Protein AF-A0A1H8DDG9-F1 (afdb_monomer_lite)

Radius of gyration: 58.29 Å; chains: 1; bounding box: 108×36×171 Å

pLDDT: mean 82.89, std 21.18, range [32.59, 98.25]

Secondary structure (DSSP, 8-state):
------------------------------------------------SPPPPGGG--S--BPPP-SSS-EEBTTT--EEE------BPPP-SSS-EEBTTT--EEE------BPPP-SS--EEBTTT--EES------EEPP-SS---EETTT--B-SPP----BPPP-SSS-EEBTTT--EES------BPPP-SSS-EEBTTT--EES------EEPP-SSS-EEETTT--EES------BPSSSS-BBTTT--B-

Foldseek 3Di:
DDDDPPPPPPPPPPPPPPPPPPPPDPPPDPPPPPPPPDPPDPPDPPDPDDFDPPVPCPDFDWDDAEQQGATAGPVGRDGPGDHPHFDWDDAAQQAFTAGPGPRDGPGGHPHFDWDPAAQQAAIAGPRPRHGDDGHPHFDWDPAAQQGFTAGPGPRDGDGDHPHFDWDPAAQQGAIAGPRPRDGDDGHPHFDWDPAAQAGATAGPGPGDGDDGHPHFDWDPAAQAAATAGPRPGDGDDGHPHFDWDDDPQTAGPRPRHGD

Organism: NCBI:txid474960

Sequence (259 aa):
MKKRILATVLSLFLLVVATTVPTSALNAHDHDEMELTSSSSESNPVMISEAIPADVCTNHQPTLATCTSPSVCKNCGVIIGVAWGHDFTTATCTASSTCRRCGLIKSPALGHNYTTATCTNGSHCTRCGASGGFALGHNYTPPTCTSFEKCTRCGSLGRSPLGHNYTQATCTNRSTCTRCGAGSGSPLGHNFTAATCTSPGRCTRCGTTSGYASGHTYKDATCTSPRTCTKCGNMQGGPLGHSPGAGTPRRCYRCGKYL

Structure (mmCIF, N/CA/C/O backbone):
data_AF-A0A1H8DDG9-F1
#
_entry.id   AF-A0A1H8DDG9-F1
#
loop_
_atom_site.group_PDB
_atom_site.id
_atom_site.type_symbol
_atom_site.label_atom_id
_atom_site.label_alt_id
_atom_site.label_comp_id
_atom_site.label_asym_id
_atom_site.label_entity_id
_atom_site.label_seq_id
_atom_site.pdbx_PDB_ins_code
_atom_site.Cartn_x
_atom_site.Cartn_y
_atom_site.Cartn_z
_atom_site.occupancy
_atom_site.B_iso_or_equiv
_atom_site.auth_seq_id
_atom_site.auth_comp_id
_atom_site.auth_asym_id
_atom_site.auth_atom_id
_atom_site.pdbx_PDB_model_num
ATOM 1 N N . MET A 1 1 ? -47.282 -10.247 -5.727 1.00 47.97 1 MET A N 1
ATOM 2 C CA . MET A 1 1 ? -47.350 -10.957 -7.024 1.00 47.97 1 MET A CA 1
ATOM 3 C C . MET A 1 1 ? -46.863 -10.037 -8.130 1.00 47.97 1 MET A C 1
ATOM 5 O O . MET A 1 1 ? -47.609 -9.157 -8.530 1.00 47.97 1 MET A O 1
ATOM 9 N N . LYS A 1 2 ? -45.621 -10.203 -8.592 1.00 43.38 2 LYS A N 1
ATOM 10 C CA . LYS A 1 2 ? -45.179 -9.792 -9.934 1.00 43.38 2 LYS A CA 1
ATOM 11 C C . LYS A 1 2 ? -43.763 -10.321 -10.161 1.00 43.38 2 LYS A C 1
ATOM 13 O O . LYS A 1 2 ? -42.783 -9.773 -9.686 1.00 43.38 2 LYS A O 1
ATOM 18 N N . LYS A 1 3 ? -43.765 -11.484 -10.814 1.00 43.62 3 LYS A N 1
ATOM 19 C CA . LYS A 1 3 ? -42.782 -12.014 -11.762 1.00 43.62 3 LYS A CA 1
ATOM 20 C C . LYS A 1 3 ? -41.311 -11.915 -11.347 1.00 43.62 3 LYS A C 1
ATOM 22 O O . LYS A 1 3 ? -40.592 -10.992 -11.700 1.00 43.62 3 LYS A O 1
ATOM 27 N N . ARG A 1 4 ? -40.885 -12.994 -10.683 1.00 46.72 4 ARG A N 1
ATOM 28 C CA . ARG A 1 4 ? -39.523 -13.531 -10.735 1.00 46.72 4 ARG A CA 1
ATOM 29 C C . ARG A 1 4 ? -39.141 -13.719 -12.205 1.00 46.72 4 ARG A C 1
ATOM 31 O O . ARG A 1 4 ? -39.631 -14.646 -12.843 1.00 46.72 4 ARG A O 1
ATOM 38 N N . ILE A 1 5 ? -38.317 -12.826 -12.739 1.00 46.84 5 ILE A N 1
ATOM 39 C CA . ILE A 1 5 ? -37.616 -13.067 -13.998 1.00 46.84 5 ILE A CA 1
ATOM 40 C C . ILE A 1 5 ? -36.291 -13.706 -13.602 1.00 46.84 5 ILE A C 1
ATOM 42 O O . ILE A 1 5 ? -35.363 -13.047 -13.141 1.00 46.84 5 ILE A O 1
ATOM 46 N N . LEU A 1 6 ? -36.291 -15.035 -13.693 1.00 42.66 6 LEU A N 1
ATOM 47 C CA . LEU A 1 6 ? -35.113 -15.886 -13.723 1.00 42.66 6 LEU A CA 1
ATOM 48 C C . LEU A 1 6 ? -34.281 -15.441 -14.937 1.00 42.66 6 LEU A C 1
ATOM 50 O O . LEU A 1 6 ? -34.531 -15.872 -16.059 1.00 42.66 6 LEU A O 1
ATOM 54 N N . ALA A 1 7 ? -33.336 -14.526 -14.733 1.00 40.03 7 ALA A N 1
ATOM 55 C CA . ALA A 1 7 ? -32.268 -14.304 -15.694 1.00 40.03 7 ALA A CA 1
ATOM 56 C C . ALA A 1 7 ? -31.285 -15.462 -15.521 1.00 40.03 7 ALA A C 1
ATOM 58 O O . ALA A 1 7 ? -30.397 -15.442 -14.671 1.00 40.03 7 ALA A O 1
ATOM 59 N N . THR A 1 8 ? -31.543 -16.524 -16.279 1.00 45.41 8 THR A N 1
ATOM 60 C CA . THR A 1 8 ? -30.608 -17.602 -16.577 1.00 45.41 8 THR A CA 1
ATOM 61 C C . THR A 1 8 ? -29.221 -17.021 -16.809 1.00 45.41 8 THR A C 1
ATOM 63 O O . THR A 1 8 ? -29.014 -16.230 -17.729 1.00 45.41 8 THR A O 1
ATOM 66 N N . VAL A 1 9 ? -28.293 -17.430 -15.945 1.00 43.97 9 VAL A N 1
ATOM 67 C CA . VAL A 1 9 ? -26.849 -17.289 -16.105 1.00 43.97 9 VAL A CA 1
ATOM 68 C C . VAL A 1 9 ? -26.479 -18.064 -17.365 1.00 43.97 9 VAL A C 1
ATOM 70 O O . VAL A 1 9 ? -26.152 -19.247 -17.323 1.00 43.97 9 VAL A O 1
ATOM 73 N N . LEU A 1 10 ? -26.621 -17.413 -18.518 1.00 40.50 10 LEU A N 1
ATOM 74 C CA . LEU A 1 10 ? -26.030 -17.877 -19.756 1.00 40.50 10 LEU A CA 1
ATOM 75 C C . LEU A 1 10 ? -24.558 -17.505 -19.648 1.00 40.50 10 LEU A C 1
ATOM 77 O O . LEU A 1 10 ? -24.138 -16.416 -20.033 1.00 40.50 10 LEU A O 1
ATOM 81 N N . SER A 1 11 ? -23.809 -18.402 -19.009 1.00 48.94 11 SER A N 1
ATOM 82 C CA . SER A 1 11 ? -22.360 -18.448 -19.068 1.00 48.94 11 SER A CA 1
ATOM 83 C C . SER A 1 11 ? -21.956 -18.482 -20.534 1.00 48.94 11 SER A C 1
ATOM 85 O O . SER A 1 11 ? -21.824 -19.545 -21.137 1.00 48.94 11 SER A O 1
ATOM 87 N N . LEU A 1 12 ? -21.751 -17.302 -21.111 1.00 41.53 12 LEU A N 1
ATOM 88 C CA . LEU A 1 12 ? -20.932 -17.138 -22.291 1.00 41.53 12 LEU A CA 1
ATOM 89 C C . LEU A 1 12 ? -19.494 -17.361 -21.814 1.00 41.53 12 LEU A C 1
ATOM 91 O O . LEU A 1 12 ? -18.731 -16.424 -21.588 1.00 41.53 12 LEU A O 1
ATOM 95 N N . PHE A 1 13 ? -19.153 -18.633 -21.590 1.00 43.81 13 PHE A N 1
ATOM 96 C CA . PHE A 1 13 ? -17.784 -19.098 -21.719 1.00 43.81 13 PHE A CA 1
ATOM 97 C C . PHE A 1 13 ? -17.415 -18.798 -23.169 1.00 43.81 13 PHE A C 1
ATOM 99 O O . PHE A 1 13 ? -17.628 -19.605 -24.072 1.00 43.81 13 PHE A O 1
ATOM 106 N N . LEU A 1 14 ? -16.918 -17.583 -23.397 1.00 40.19 14 LEU A N 1
ATOM 107 C CA . LEU A 1 14 ? -16.057 -17.320 -24.525 1.00 40.19 14 LEU A CA 1
ATOM 108 C C . LEU A 1 14 ? -14.858 -18.230 -24.275 1.00 40.19 14 LEU A C 1
ATOM 110 O O . LEU A 1 14 ? -13.974 -17.933 -23.471 1.00 40.19 14 LEU A O 1
ATOM 114 N N . LEU A 1 15 ? -14.918 -19.410 -24.884 1.00 42.81 15 LEU A N 1
ATOM 115 C CA . LEU A 1 15 ? -13.786 -20.286 -25.054 1.00 42.81 15 LEU A CA 1
ATOM 116 C C . LEU A 1 15 ? -12.805 -19.465 -25.894 1.00 42.81 15 LEU A C 1
ATOM 118 O O . LEU A 1 15 ? -12.837 -19.490 -27.122 1.00 42.81 15 LEU A O 1
ATOM 122 N N . VAL A 1 16 ? -11.966 -18.668 -25.229 1.00 41.81 16 VAL A N 1
ATOM 123 C CA . VAL A 1 16 ? -10.686 -18.271 -25.794 1.00 41.81 16 VAL A CA 1
ATOM 124 C C . VAL A 1 16 ? -9.928 -19.582 -25.863 1.00 41.81 16 VAL A C 1
ATOM 126 O O . VAL A 1 16 ? -9.224 -19.978 -24.936 1.00 41.81 16 VAL A O 1
ATOM 129 N N . VAL A 1 17 ? -10.174 -20.315 -26.948 1.00 40.41 17 VAL A N 1
ATOM 130 C CA . VAL A 1 17 ? -9.232 -21.290 -27.451 1.00 40.41 17 VAL A CA 1
ATOM 131 C C . VAL A 1 17 ? -7.981 -20.457 -27.642 1.00 40.41 17 VAL A C 1
ATOM 133 O O . VAL A 1 17 ? -7.878 -19.672 -28.583 1.00 40.41 17 VAL A O 1
ATOM 136 N N . ALA A 1 18 ? -7.072 -20.546 -26.675 1.00 43.00 18 ALA A N 1
ATOM 137 C CA . ALA A 1 18 ? -5.684 -20.248 -26.906 1.00 43.00 18 ALA A CA 1
ATOM 138 C C . ALA A 1 18 ? -5.269 -21.239 -27.990 1.00 43.00 18 ALA A C 1
ATOM 140 O O . ALA A 1 18 ? -4.800 -22.339 -27.709 1.00 43.00 18 ALA A O 1
ATOM 141 N N . THR A 1 19 ? -5.526 -20.876 -29.248 1.00 39.66 19 THR A N 1
ATOM 142 C CA . THR A 1 19 ? -4.750 -21.384 -30.356 1.00 39.66 19 THR A CA 1
ATOM 143 C C . THR A 1 19 ? -3.357 -20.905 -30.020 1.00 39.66 19 THR A C 1
ATOM 145 O O . THR A 1 19 ? -3.010 -19.741 -30.226 1.00 39.66 19 THR A O 1
ATOM 148 N N . THR A 1 20 ? -2.608 -21.787 -29.368 1.00 44.91 20 THR A N 1
ATOM 149 C CA . THR A 1 20 ? -1.164 -21.779 -29.397 1.00 44.91 20 THR A CA 1
ATOM 150 C C . THR A 1 20 ? -0.823 -21.617 -30.862 1.00 44.91 20 THR A C 1
ATOM 152 O O . THR A 1 20 ? -0.924 -22.567 -31.637 1.00 44.91 20 THR A O 1
ATOM 155 N N . VAL A 1 21 ? -0.528 -20.386 -31.268 1.00 43.91 21 VAL A N 1
ATOM 156 C CA . VAL A 1 21 ? 0.229 -20.177 -32.484 1.00 43.91 21 VAL A CA 1
ATOM 157 C C . VAL A 1 21 ? 1.500 -20.959 -32.191 1.00 43.91 21 VAL A C 1
ATOM 159 O O . VAL A 1 21 ? 2.175 -20.622 -31.209 1.00 43.91 21 VAL A O 1
ATOM 162 N N . PRO A 1 22 ? 1.814 -22.046 -32.916 1.00 40.12 22 PRO A N 1
ATOM 163 C CA . PRO A 1 22 ? 3.187 -22.476 -32.902 1.00 40.12 22 PRO A CA 1
ATOM 164 C C . PRO A 1 22 ? 3.947 -21.234 -33.354 1.00 40.12 22 PRO A C 1
ATOM 166 O O . PRO A 1 22 ? 3.691 -20.681 -34.425 1.00 40.12 22 PRO A O 1
ATOM 169 N N . THR A 1 23 ? 4.824 -20.732 -32.495 1.00 44.12 23 THR A N 1
ATOM 170 C CA . THR A 1 23 ? 5.962 -19.951 -32.945 1.00 44.12 23 THR A CA 1
ATOM 171 C C . THR A 1 23 ? 6.748 -20.892 -33.845 1.00 44.12 23 THR A C 1
ATOM 173 O O . THR A 1 23 ? 7.673 -21.572 -33.404 1.00 44.12 23 THR A O 1
ATOM 176 N N . SER A 1 24 ? 6.294 -21.021 -35.091 1.00 43.75 24 SER A N 1
ATOM 177 C CA . SER A 1 24 ? 7.069 -21.572 -36.177 1.00 43.75 24 SER A CA 1
ATOM 178 C C . SER A 1 24 ? 8.299 -20.692 -36.238 1.00 43.75 24 SER A C 1
ATOM 180 O O . SER A 1 24 ? 8.213 -19.491 -36.493 1.00 43.75 24 SER A O 1
ATOM 182 N N . ALA A 1 25 ? 9.407 -21.306 -35.851 1.00 45.44 25 ALA A N 1
ATOM 183 C CA . ALA A 1 25 ? 10.740 -20.768 -35.903 1.00 45.44 25 ALA A CA 1
ATOM 184 C C . ALA A 1 25 ? 10.920 -19.880 -37.143 1.00 45.44 25 ALA A C 1
ATOM 186 O O . ALA A 1 25 ? 10.983 -20.368 -38.264 1.00 45.44 25 ALA A O 1
ATOM 187 N N . LEU A 1 26 ? 11.059 -18.574 -36.923 1.00 42.53 26 LEU A N 1
ATOM 188 C CA . LEU A 1 26 ? 11.891 -17.736 -37.780 1.00 42.53 26 LEU A CA 1
ATOM 189 C C . LEU A 1 26 ? 13.288 -17.672 -37.153 1.00 42.53 26 LEU A C 1
ATOM 191 O O . LEU A 1 26 ? 13.852 -16.607 -36.940 1.00 42.53 26 LEU A O 1
ATOM 195 N N . ASN A 1 27 ? 13.834 -18.850 -36.845 1.00 47.81 27 ASN A N 1
ATOM 196 C CA . ASN A 1 27 ? 15.265 -19.076 -36.940 1.00 47.81 27 ASN A CA 1
ATOM 197 C C . ASN A 1 27 ? 15.494 -19.565 -38.364 1.00 47.81 27 ASN A C 1
ATOM 199 O O . ASN A 1 27 ? 15.399 -20.752 -38.650 1.00 47.81 27 ASN A O 1
ATOM 203 N N . ALA A 1 28 ? 15.730 -18.620 -39.260 1.00 39.12 28 ALA A N 1
ATOM 204 C CA . ALA A 1 28 ? 16.335 -18.897 -40.546 1.00 39.12 28 ALA A CA 1
ATOM 205 C C . ALA A 1 28 ? 17.524 -17.955 -40.684 1.00 39.12 28 ALA A C 1
ATOM 207 O O . ALA A 1 28 ? 17.474 -16.952 -41.387 1.00 39.12 28 ALA A O 1
ATOM 208 N N . HIS A 1 29 ? 18.587 -18.272 -39.959 1.00 34.94 29 HIS A N 1
ATOM 209 C CA . HIS A 1 29 ? 19.890 -18.265 -40.594 1.00 34.94 29 HIS A CA 1
ATOM 210 C C . HIS A 1 29 ? 20.734 -19.325 -39.899 1.00 34.94 29 HIS A C 1
ATOM 212 O O . HIS A 1 29 ? 21.348 -19.083 -38.861 1.00 34.94 29 HIS A O 1
ATOM 218 N N . ASP A 1 30 ? 20.638 -20.537 -40.446 1.00 32.59 30 ASP A N 1
ATOM 219 C CA . ASP A 1 30 ? 21.706 -21.522 -40.390 1.00 32.59 30 ASP A CA 1
ATOM 220 C C . ASP A 1 30 ? 23.033 -20.799 -40.612 1.00 32.59 30 ASP A C 1
ATOM 222 O O . ASP A 1 30 ? 23.287 -20.253 -41.686 1.00 32.59 30 ASP A O 1
ATOM 226 N N . HIS A 1 31 ? 23.872 -20.782 -39.582 1.00 43.38 31 HIS A N 1
ATOM 227 C CA . HIS A 1 31 ? 25.305 -20.686 -39.793 1.00 43.38 31 HIS A CA 1
ATOM 228 C C . HIS A 1 31 ? 25.777 -22.092 -40.156 1.00 43.38 31 HIS A C 1
ATOM 230 O O . HIS A 1 31 ? 26.340 -22.807 -39.331 1.00 43.38 31 HIS A O 1
ATOM 236 N N . ASP A 1 32 ? 25.465 -22.486 -41.390 1.00 34.69 32 ASP A N 1
ATOM 237 C CA . ASP A 1 32 ? 26.183 -23.544 -42.082 1.00 34.69 32 ASP A CA 1
ATOM 238 C C . ASP A 1 32 ? 27.611 -23.017 -42.286 1.00 34.69 32 ASP A C 1
ATOM 240 O O . ASP A 1 32 ? 27.827 -21.945 -42.866 1.00 34.69 32 ASP A O 1
ATOM 244 N N . GLU A 1 33 ? 28.580 -23.723 -41.714 1.00 51.06 33 GLU A N 1
ATOM 245 C CA . GLU A 1 33 ? 30.006 -23.509 -41.935 1.00 51.06 33 GLU A CA 1
ATOM 246 C C . GLU A 1 33 ? 30.304 -23.789 -43.414 1.00 51.06 33 GLU A C 1
ATOM 248 O O . GLU A 1 33 ? 30.658 -24.899 -43.806 1.00 51.06 33 GLU A O 1
ATOM 253 N N . MET A 1 34 ? 30.145 -22.776 -44.266 1.00 36.50 34 MET A N 1
ATOM 254 C CA . MET A 1 34 ? 30.642 -22.837 -45.633 1.00 36.50 34 MET A CA 1
ATOM 255 C C . MET A 1 34 ? 32.131 -22.485 -45.621 1.00 36.50 34 MET A C 1
ATOM 257 O O . MET A 1 34 ? 32.510 -21.313 -45.696 1.00 36.50 34 MET A O 1
ATOM 261 N N . GLU A 1 35 ? 32.980 -23.514 -45.559 1.00 42.19 35 GLU A N 1
ATOM 262 C CA . GLU A 1 35 ? 34.350 -23.442 -46.072 1.00 42.19 35 GLU A CA 1
ATOM 263 C C . GLU A 1 35 ? 34.296 -22.974 -47.536 1.00 42.19 35 GLU A C 1
ATOM 265 O O . GLU A 1 35 ? 34.102 -23.751 -48.473 1.00 42.19 35 GLU A O 1
ATOM 270 N N . LEU A 1 36 ? 34.462 -21.669 -47.751 1.00 34.88 36 LEU A N 1
ATOM 271 C CA . LEU A 1 36 ? 34.712 -21.107 -49.072 1.00 34.88 36 LEU A CA 1
ATOM 272 C C . LEU A 1 36 ? 36.171 -21.369 -49.438 1.00 34.88 36 LEU A C 1
ATOM 274 O O . LEU A 1 36 ? 37.056 -20.529 -49.282 1.00 34.88 36 LEU A O 1
ATOM 278 N N . THR A 1 37 ? 36.393 -22.561 -49.980 1.00 38.56 37 THR A N 1
ATOM 279 C CA . THR A 1 37 ? 37.500 -22.830 -50.892 1.00 38.56 37 THR A CA 1
ATOM 280 C C . THR A 1 37 ? 37.288 -21.994 -52.157 1.00 38.56 37 THR A C 1
ATOM 282 O O . THR A 1 37 ? 36.642 -22.405 -53.116 1.00 38.56 37 THR A O 1
ATOM 285 N N . SER A 1 38 ? 37.803 -20.764 -52.175 1.00 38.84 38 SER A N 1
ATOM 286 C CA . SER A 1 38 ? 37.828 -19.975 -53.405 1.00 38.84 38 SER A CA 1
ATOM 287 C C . SER A 1 38 ? 38.977 -20.452 -54.290 1.00 38.84 38 SER A C 1
ATOM 289 O O . SER A 1 38 ? 40.090 -19.926 -54.238 1.00 38.84 38 SER A O 1
ATOM 291 N N . SER A 1 39 ? 38.690 -21.440 -55.134 1.00 40.47 39 SER A N 1
ATOM 292 C CA . SER A 1 39 ? 39.367 -21.594 -56.417 1.00 40.47 39 SER A CA 1
ATOM 293 C C . SER A 1 39 ? 39.028 -20.374 -57.279 1.00 40.47 39 SER A C 1
ATOM 295 O O . SER A 1 39 ? 37.967 -20.314 -57.901 1.00 40.47 39 SER A O 1
ATOM 297 N N . SER A 1 40 ? 39.900 -19.368 -57.302 1.00 39.28 40 SER A N 1
ATOM 298 C CA . SER A 1 40 ? 39.825 -18.309 -58.304 1.00 39.28 40 SER A CA 1
ATOM 299 C C . SER A 1 40 ? 40.313 -18.873 -59.637 1.00 39.28 40 SER A C 1
ATOM 301 O O . SER A 1 40 ? 41.505 -18.846 -59.937 1.00 39.28 40 SER A O 1
ATOM 303 N N . SER A 1 41 ? 39.386 -19.410 -60.428 1.00 39.81 41 SER A N 1
ATOM 304 C CA . SER A 1 41 ? 39.577 -19.540 -61.867 1.00 39.81 41 SER A CA 1
ATOM 305 C C . SER A 1 41 ? 39.737 -18.135 -62.442 1.00 39.81 41 SER A C 1
ATOM 307 O O . SER A 1 41 ? 38.806 -17.328 -62.399 1.00 39.81 41 SER A O 1
ATOM 309 N N . GLU A 1 42 ? 40.926 -17.845 -62.951 1.00 41.56 42 GLU A N 1
ATOM 310 C CA . GLU A 1 42 ? 41.233 -16.657 -63.735 1.00 41.56 42 GLU A CA 1
ATOM 311 C C . GLU A 1 42 ? 40.353 -16.641 -64.994 1.00 41.56 42 GLU A C 1
ATOM 313 O O . GLU A 1 42 ? 40.692 -17.214 -66.029 1.00 41.56 42 GLU A O 1
ATOM 318 N N . SER A 1 43 ? 39.194 -15.984 -64.932 1.00 42.31 43 SER A N 1
ATOM 319 C CA . SER A 1 43 ? 38.471 -15.599 -66.142 1.00 42.31 43 SER A CA 1
ATOM 320 C C . SER A 1 43 ? 39.157 -14.367 -66.724 1.00 42.31 43 SER A C 1
ATOM 322 O O . SER A 1 43 ? 38.831 -13.222 -66.410 1.00 42.31 43 SER A O 1
ATOM 324 N N . ASN A 1 44 ? 40.165 -14.664 -67.531 1.00 45.41 44 ASN A N 1
ATOM 325 C CA . ASN A 1 44 ? 40.928 -13.764 -68.374 1.00 45.41 44 ASN A CA 1
ATOM 326 C C . ASN A 1 44 ? 39.977 -12.892 -69.229 1.00 45.41 44 ASN A C 1
ATOM 328 O O . ASN A 1 44 ? 39.217 -13.451 -70.028 1.00 45.41 44 ASN A O 1
ATOM 332 N N . PRO A 1 45 ? 39.968 -11.550 -69.112 1.00 41.50 45 PRO A N 1
ATOM 333 C CA . PRO A 1 45 ? 39.268 -10.728 -70.084 1.00 41.50 45 PRO A CA 1
ATOM 334 C C . PRO A 1 45 ? 40.074 -10.742 -71.384 1.00 41.50 45 PRO A C 1
ATOM 336 O O . PRO A 1 45 ? 41.165 -10.181 -71.478 1.00 41.50 45 PRO A O 1
ATOM 339 N N . VAL A 1 46 ? 39.525 -11.410 -72.395 1.00 38.53 46 VAL A N 1
ATOM 340 C CA . VAL A 1 46 ? 40.022 -11.362 -73.768 1.00 38.53 46 VAL A CA 1
ATOM 341 C C . VAL A 1 46 ? 39.883 -9.921 -74.275 1.00 38.53 46 VAL A C 1
ATOM 343 O O . VAL A 1 46 ? 38.808 -9.489 -74.685 1.00 38.53 46 VAL A O 1
ATOM 346 N N . MET A 1 47 ? 40.983 -9.169 -74.225 1.00 42.47 47 MET A N 1
ATOM 347 C CA . MET A 1 47 ? 41.129 -7.868 -74.877 1.00 42.47 47 MET A CA 1
ATOM 348 C C . MET A 1 47 ? 41.546 -8.113 -76.329 1.00 42.47 47 MET A C 1
ATOM 350 O O . MET A 1 47 ? 42.723 -8.320 -76.616 1.00 42.47 47 MET A O 1
ATOM 354 N N . ILE A 1 48 ? 40.580 -8.123 -77.250 1.00 51.50 48 ILE A N 1
ATOM 355 C CA . ILE A 1 48 ? 40.855 -8.111 -78.692 1.00 51.50 48 ILE A CA 1
ATOM 356 C C . ILE A 1 48 ? 40.889 -6.654 -79.156 1.00 51.50 48 ILE A C 1
ATOM 358 O O . ILE A 1 48 ? 39.843 -6.059 -79.395 1.00 51.50 48 ILE A O 1
ATOM 362 N N . SER A 1 49 ? 42.092 -6.090 -79.257 1.00 46.19 49 SER A N 1
ATOM 363 C CA . SER A 1 49 ? 42.464 -5.037 -80.216 1.00 46.19 49 SER A CA 1
ATOM 364 C C . SER A 1 49 ? 43.939 -4.688 -79.998 1.00 46.19 49 SER A C 1
ATOM 366 O O . SER A 1 49 ? 44.307 -4.227 -78.918 1.00 46.19 49 SER A O 1
ATOM 368 N N . GLU A 1 50 ? 44.770 -4.960 -81.004 1.00 50.38 50 GLU A N 1
ATOM 369 C CA . GLU A 1 50 ? 46.227 -4.786 -81.008 1.00 50.38 50 GLU A CA 1
ATOM 370 C C . GLU A 1 50 ? 46.659 -3.386 -80.538 1.00 50.38 50 GLU A C 1
ATOM 372 O O . GLU A 1 50 ? 46.342 -2.372 -81.158 1.00 50.38 50 GLU A O 1
ATOM 377 N N . ALA A 1 51 ? 47.404 -3.333 -79.430 1.00 48.94 51 ALA A N 1
ATOM 378 C CA . ALA A 1 51 ? 48.061 -2.120 -78.961 1.00 48.94 51 ALA A CA 1
ATOM 379 C C . ALA A 1 51 ? 49.357 -1.881 -79.756 1.00 48.94 51 ALA A C 1
ATOM 381 O O . ALA A 1 51 ? 50.143 -2.803 -79.977 1.00 48.94 51 ALA A O 1
ATOM 382 N N . ILE A 1 52 ? 49.588 -0.630 -80.164 1.00 56.84 52 ILE A N 1
ATOM 383 C CA . ILE A 1 52 ? 50.818 -0.183 -80.835 1.00 56.84 52 ILE A CA 1
ATOM 384 C C . ILE A 1 52 ? 52.025 -0.471 -79.911 1.00 56.84 52 ILE A C 1
ATOM 386 O O . ILE A 1 52 ? 51.937 -0.161 -78.719 1.00 56.84 52 ILE A O 1
ATOM 390 N N . PRO A 1 53 ? 53.154 -1.021 -80.411 1.00 57.19 53 PRO A N 1
ATOM 391 C CA . PRO A 1 53 ? 54.329 -1.314 -79.588 1.00 57.19 53 PRO A CA 1
ATOM 392 C C . PRO A 1 53 ? 54.815 -0.072 -78.826 1.00 57.19 53 PRO A C 1
ATOM 394 O O . PRO A 1 53 ? 54.928 1.012 -79.402 1.00 57.19 53 PRO A O 1
ATOM 397 N N . ALA A 1 54 ? 55.124 -0.233 -77.535 1.00 53.81 54 ALA A N 1
ATOM 398 C CA . ALA A 1 54 ? 55.480 0.863 -76.625 1.00 53.81 54 ALA A CA 1
ATOM 399 C C . ALA A 1 54 ? 56.679 1.717 -77.096 1.00 53.81 54 ALA A C 1
ATOM 401 O O . ALA A 1 54 ? 56.743 2.893 -76.754 1.00 53.81 54 ALA A O 1
ATOM 402 N N . ASP A 1 55 ? 57.562 1.165 -77.936 1.00 59.28 55 ASP A N 1
ATOM 403 C CA . ASP A 1 55 ? 58.749 1.836 -78.495 1.00 59.28 55 ASP A CA 1
ATOM 404 C C . ASP A 1 55 ? 58.442 2.893 -79.581 1.00 59.28 55 ASP A C 1
ATOM 406 O O . ASP A 1 55 ? 59.319 3.654 -79.983 1.00 59.28 55 ASP A O 1
ATOM 410 N N . VAL A 1 56 ? 57.199 2.969 -80.076 1.00 59.97 56 VAL A N 1
ATOM 411 C CA . VAL A 1 56 ? 56.821 3.868 -81.189 1.00 59.97 56 VAL A CA 1
ATOM 412 C C . VAL A 1 56 ? 56.176 5.174 -80.700 1.00 59.97 56 VAL A C 1
ATOM 414 O O . VAL A 1 56 ? 56.158 6.176 -81.417 1.00 59.97 56 VAL A O 1
ATOM 417 N N . CYS A 1 57 ? 55.645 5.212 -79.474 1.00 65.38 57 CYS A N 1
ATOM 418 C CA . CYS A 1 57 ? 54.919 6.383 -78.977 1.00 65.38 57 CYS A CA 1
ATOM 419 C C . CYS A 1 57 ? 55.854 7.378 -78.278 1.00 65.38 57 CYS A C 1
ATOM 421 O O . CYS A 1 57 ? 56.025 7.350 -77.067 1.00 65.38 57 CYS A O 1
ATOM 423 N N . THR A 1 58 ? 56.432 8.304 -79.040 1.00 71.44 58 THR A N 1
ATOM 424 C CA . THR A 1 58 ? 57.394 9.304 -78.537 1.00 71.44 58 THR A CA 1
ATOM 425 C C . THR A 1 58 ? 56.760 10.485 -77.786 1.00 71.44 58 THR A C 1
ATOM 427 O O . THR A 1 58 ? 57.477 11.301 -77.210 1.00 71.44 58 THR A O 1
ATOM 430 N N . ASN A 1 59 ? 55.425 10.593 -77.769 1.00 79.06 59 ASN A N 1
ATOM 431 C CA . ASN A 1 59 ? 54.691 11.675 -77.106 1.00 79.06 59 ASN A CA 1
ATOM 432 C C . ASN A 1 59 ? 53.493 11.134 -76.307 1.00 79.06 59 ASN A C 1
ATOM 434 O O . ASN A 1 59 ? 52.363 11.043 -76.808 1.00 79.06 59 ASN A O 1
ATOM 438 N N . HIS A 1 60 ? 53.754 10.755 -75.055 1.00 80.69 60 HIS A N 1
ATOM 439 C CA . HIS A 1 60 ? 52.740 10.228 -74.152 1.00 80.69 60 HIS A CA 1
ATOM 440 C C . HIS A 1 60 ? 51.806 11.325 -73.631 1.00 80.69 60 HIS A C 1
ATOM 442 O O . HIS A 1 60 ? 52.236 12.274 -72.980 1.00 80.69 60 HIS A O 1
ATOM 448 N N . GLN A 1 61 ? 50.502 11.144 -73.846 1.00 89.00 61 GLN A N 1
ATOM 449 C CA . GLN A 1 61 ? 49.458 11.974 -73.243 1.00 89.00 61 GLN A CA 1
ATOM 450 C C . GLN A 1 61 ? 48.640 11.129 -72.260 1.00 89.00 61 GLN A C 1
ATOM 452 O O . GLN A 1 61 ? 47.673 10.480 -72.679 1.00 89.00 61 GLN A O 1
ATOM 457 N N . PRO A 1 62 ? 49.036 11.079 -70.974 1.00 86.75 62 PRO A N 1
ATOM 458 C CA . PRO A 1 62 ? 48.370 10.243 -69.986 1.00 86.75 62 PRO A CA 1
ATOM 459 C C . PRO A 1 62 ? 46.968 10.771 -69.669 1.00 86.75 62 PRO A C 1
ATOM 461 O O . PRO A 1 62 ? 46.751 11.971 -69.481 1.00 86.75 62 PRO A O 1
ATOM 464 N N . THR A 1 63 ? 46.000 9.865 -69.575 1.00 88.75 63 THR A N 1
ATOM 465 C CA . THR A 1 63 ? 44.710 10.149 -68.941 1.00 88.75 63 THR A CA 1
ATOM 466 C C . THR A 1 63 ? 44.861 10.200 -67.423 1.00 88.75 63 THR A C 1
ATOM 468 O O . THR A 1 63 ? 45.777 9.612 -66.849 1.00 88.75 63 THR A O 1
ATOM 471 N N . LEU A 1 64 ? 43.948 10.896 -66.744 1.00 88.38 64 LEU A N 1
ATOM 472 C CA . LEU A 1 64 ? 43.899 10.858 -65.287 1.00 88.38 64 LEU A CA 1
ATOM 473 C C . LEU A 1 64 ? 43.463 9.457 -64.831 1.00 88.38 64 LEU A C 1
ATOM 475 O O . LEU A 1 64 ? 42.414 8.972 -65.257 1.00 88.38 64 LEU A O 1
ATOM 479 N N . ALA A 1 65 ? 44.254 8.824 -63.963 1.00 88.75 65 ALA A N 1
ATOM 480 C CA . ALA A 1 65 ? 43.851 7.583 -63.307 1.00 88.75 65 ALA A CA 1
ATOM 481 C C . ALA A 1 65 ? 42.661 7.833 -62.367 1.00 88.75 65 ALA A C 1
ATOM 483 O O . ALA A 1 65 ? 42.558 8.884 -61.733 1.00 88.75 65 ALA A O 1
ATOM 484 N N . THR A 1 66 ? 41.775 6.849 -62.245 1.00 92.31 66 THR A N 1
ATOM 485 C CA . THR A 1 66 ? 40.658 6.868 -61.291 1.00 92.31 66 THR A CA 1
ATOM 486 C C . THR A 1 66 ? 40.844 5.762 -60.247 1.00 92.31 66 THR A C 1
ATOM 488 O O . THR A 1 66 ? 41.864 5.072 -60.216 1.00 92.31 66 THR A O 1
ATOM 491 N N . CYS A 1 67 ? 39.862 5.576 -59.360 1.00 93.00 67 CYS A N 1
ATOM 492 C CA . CYS A 1 67 ? 39.902 4.488 -58.376 1.00 93.00 67 CYS A CA 1
ATOM 493 C C . CYS A 1 67 ? 39.859 3.096 -59.028 1.00 93.00 67 CYS A C 1
ATOM 495 O O . CYS A 1 67 ? 40.407 2.155 -58.464 1.00 93.00 67 CYS A O 1
ATOM 497 N N . THR A 1 68 ? 39.228 2.971 -60.200 1.00 93.06 68 THR A N 1
ATOM 498 C CA . THR A 1 68 ? 39.010 1.693 -60.896 1.00 93.06 68 THR A CA 1
ATOM 499 C C . THR A 1 68 ? 39.728 1.601 -62.239 1.00 93.06 68 THR A C 1
ATOM 501 O O . THR A 1 68 ? 39.864 0.504 -62.770 1.00 93.06 68 THR A O 1
ATOM 504 N N . SER A 1 69 ? 40.200 2.719 -62.798 1.00 92.56 69 SER A N 1
ATOM 505 C CA . SER A 1 69 ? 40.828 2.753 -64.121 1.00 92.56 69 SER A CA 1
ATOM 506 C C . SER A 1 69 ? 42.279 3.242 -64.048 1.00 92.56 69 SER A C 1
ATOM 508 O O . SER A 1 69 ? 42.534 4.280 -63.427 1.00 92.56 69 SER A O 1
ATOM 510 N N . PRO A 1 70 ? 43.229 2.529 -64.684 1.00 91.56 70 PRO A N 1
ATOM 511 C CA . PRO A 1 70 ? 44.615 2.969 -64.791 1.00 91.56 70 PRO A CA 1
ATOM 512 C C . PRO A 1 70 ? 44.754 4.205 -65.691 1.00 91.56 70 PRO A C 1
ATOM 514 O O . PRO A 1 70 ? 43.889 4.499 -66.517 1.00 91.56 70 PRO A O 1
ATOM 517 N N . SER A 1 71 ? 45.866 4.920 -65.544 1.00 91.62 71 SER A N 1
ATOM 518 C CA . SER A 1 71 ? 46.265 5.973 -66.479 1.00 91.62 71 SER A CA 1
ATOM 519 C C . SER A 1 71 ? 46.808 5.332 -67.754 1.00 91.62 71 SER A C 1
ATOM 521 O O . SER A 1 71 ? 47.746 4.530 -67.706 1.00 91.62 71 SER A O 1
ATOM 523 N N . VAL A 1 72 ? 46.224 5.691 -68.894 1.00 90.62 72 VAL A N 1
ATOM 524 C CA . VAL A 1 72 ? 46.600 5.171 -70.214 1.00 90.62 72 VAL A CA 1
ATOM 525 C C . VAL A 1 72 ? 47.001 6.313 -71.136 1.00 90.62 72 VAL A C 1
ATOM 527 O O . VAL A 1 72 ? 46.474 7.424 -71.041 1.00 90.62 72 VAL A O 1
ATOM 530 N N . CYS A 1 73 ? 47.936 6.059 -72.047 1.00 90.94 73 CYS A N 1
ATOM 531 C CA . CYS A 1 73 ? 48.272 7.019 -73.092 1.00 90.94 73 CYS A CA 1
ATOM 532 C C . CYS A 1 73 ? 47.124 7.125 -74.103 1.00 90.94 73 CYS A C 1
ATOM 534 O O . CYS A 1 73 ? 46.783 6.125 -74.733 1.00 90.94 73 CYS A O 1
ATOM 536 N N . LYS A 1 74 ? 46.590 8.326 -74.352 1.00 88.31 74 LYS A N 1
ATOM 537 C CA . LYS A 1 74 ? 45.553 8.524 -75.386 1.00 88.31 74 LYS A CA 1
ATOM 538 C C . LYS A 1 74 ? 46.011 8.152 -76.803 1.00 88.31 74 LYS A C 1
ATOM 540 O O . LYS A 1 74 ? 45.174 7.822 -77.631 1.00 88.31 74 LYS A O 1
ATOM 545 N N . ASN A 1 75 ? 47.318 8.201 -77.065 1.00 86.88 75 ASN A N 1
ATOM 546 C CA . ASN A 1 75 ? 47.874 8.054 -78.411 1.00 86.88 75 ASN A CA 1
ATOM 547 C C . ASN A 1 75 ? 48.237 6.605 -78.771 1.00 86.88 75 ASN A C 1
ATOM 549 O O . ASN A 1 75 ? 48.175 6.246 -79.940 1.00 86.88 75 ASN A O 1
ATOM 553 N N . CYS A 1 76 ? 48.619 5.770 -77.797 1.00 86.50 76 CYS A N 1
ATOM 554 C CA . CYS A 1 76 ? 49.045 4.383 -78.053 1.00 86.50 76 CYS A CA 1
ATOM 555 C C . CYS A 1 76 ? 48.395 3.328 -77.147 1.00 86.50 76 CYS A C 1
ATOM 557 O O . CYS A 1 76 ? 48.621 2.140 -77.348 1.00 86.50 76 CYS A O 1
ATOM 559 N N . GLY A 1 77 ? 47.616 3.733 -76.140 1.00 83.75 77 GLY A N 1
ATOM 560 C CA . GLY A 1 77 ? 46.904 2.814 -75.248 1.00 83.75 77 GLY A CA 1
ATOM 561 C C . GLY A 1 77 ? 47.757 2.129 -74.175 1.00 83.75 77 GLY A C 1
ATOM 562 O O . GLY A 1 77 ? 47.194 1.455 -73.317 1.00 83.75 77 GLY A O 1
ATOM 563 N N . VAL A 1 78 ? 49.084 2.315 -74.163 1.00 87.88 78 VAL A N 1
ATOM 564 C CA . VAL A 1 78 ? 49.949 1.724 -73.127 1.00 87.88 78 VAL A CA 1
ATOM 565 C C . VAL A 1 78 ? 49.593 2.265 -71.736 1.00 87.88 78 VAL A C 1
ATOM 567 O O . VAL A 1 78 ? 49.299 3.456 -71.573 1.00 87.88 78 VAL A O 1
ATOM 570 N N . ILE A 1 79 ? 49.610 1.385 -70.731 1.00 87.69 79 ILE A N 1
ATOM 571 C CA . ILE A 1 79 ? 49.381 1.739 -69.326 1.00 87.69 79 ILE A CA 1
ATOM 572 C C . ILE A 1 79 ? 50.629 2.443 -68.798 1.00 87.69 79 ILE A C 1
ATOM 574 O O . ILE A 1 79 ? 51.715 1.872 -68.790 1.00 87.69 79 ILE A O 1
ATOM 578 N N . ILE A 1 80 ? 50.456 3.681 -68.343 1.00 87.31 80 ILE A N 1
ATOM 579 C CA . ILE A 1 80 ? 51.539 4.509 -67.793 1.00 87.31 80 ILE A CA 1
ATOM 580 C C . ILE A 1 80 ? 51.470 4.537 -66.259 1.00 87.31 80 ILE A C 1
ATOM 582 O O . ILE A 1 80 ? 52.484 4.708 -65.588 1.00 87.31 80 ILE A O 1
ATOM 586 N N . GLY A 1 81 ? 50.286 4.325 -65.677 1.00 85.25 81 GLY A N 1
ATOM 587 C CA . GLY A 1 81 ? 50.110 4.254 -64.230 1.00 85.25 81 GLY A CA 1
ATOM 588 C C . GLY A 1 81 ? 48.951 3.351 -63.843 1.00 85.25 81 GLY A C 1
ATOM 589 O O . GLY A 1 81 ? 47.943 3.287 -64.541 1.00 85.25 81 GLY A O 1
ATOM 590 N N . VAL A 1 82 ? 49.082 2.654 -62.718 1.00 89.94 82 VAL A N 1
ATOM 591 C CA . VAL A 1 82 ? 48.027 1.775 -62.199 1.00 89.94 82 VAL A CA 1
ATOM 592 C C . VAL A 1 82 ? 46.825 2.575 -61.692 1.00 89.94 82 VAL A C 1
ATOM 594 O O . VAL A 1 82 ? 46.924 3.772 -61.410 1.00 89.94 82 VAL A O 1
ATOM 597 N N . ALA A 1 83 ? 45.674 1.910 -61.565 1.00 92.19 83 ALA A N 1
ATOM 598 C CA . ALA A 1 83 ? 44.520 2.499 -60.899 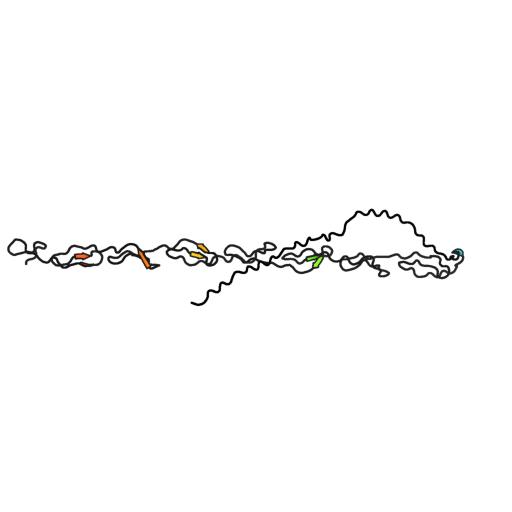1.00 92.19 83 ALA A CA 1
ATOM 599 C C . ALA A 1 83 ? 44.885 2.870 -59.455 1.00 92.19 83 ALA A C 1
ATOM 601 O O . ALA A 1 83 ? 45.638 2.165 -58.783 1.00 92.19 83 ALA A O 1
ATOM 602 N N . TRP A 1 84 ? 44.329 3.972 -58.963 1.00 92.62 84 TRP A N 1
ATOM 603 C CA . TRP A 1 84 ? 44.629 4.477 -57.624 1.00 92.62 84 TRP A CA 1
ATOM 604 C C . TRP A 1 84 ? 44.149 3.571 -56.487 1.00 92.62 84 TRP A C 1
ATOM 606 O O . TRP A 1 84 ? 44.613 3.725 -55.357 1.00 92.62 84 TRP A O 1
ATOM 616 N N . GLY A 1 85 ? 43.209 2.668 -56.773 1.00 91.38 85 GLY A N 1
ATOM 617 C CA . GLY A 1 85 ? 42.522 1.879 -55.763 1.00 91.38 85 GLY A CA 1
ATOM 618 C C . GLY A 1 85 ? 41.606 2.730 -54.881 1.00 91.38 85 GLY A C 1
ATOM 619 O O . GLY A 1 85 ? 41.464 3.946 -55.049 1.00 91.38 85 GLY A O 1
ATOM 620 N N . HIS A 1 86 ? 40.957 2.070 -53.926 1.00 93.06 86 HIS A N 1
ATOM 621 C CA . HIS A 1 86 ? 40.047 2.721 -52.995 1.00 93.06 86 HIS A CA 1
ATOM 622 C C . HIS A 1 86 ? 40.697 2.949 -51.630 1.00 93.06 86 HIS A C 1
ATOM 624 O O . HIS A 1 86 ? 41.211 2.024 -51.010 1.00 93.06 86 HIS A O 1
ATOM 630 N N . ASP A 1 87 ? 40.577 4.178 -51.133 1.00 96.12 87 ASP A N 1
ATOM 631 C CA . ASP A 1 87 ? 40.923 4.566 -49.765 1.00 96.12 87 ASP A CA 1
ATOM 632 C C . ASP A 1 87 ? 39.634 4.792 -48.960 1.00 96.12 87 ASP A C 1
ATOM 634 O O . ASP A 1 87 ? 38.986 5.836 -49.094 1.00 96.12 87 ASP A O 1
ATOM 638 N N . PHE A 1 88 ? 39.203 3.769 -48.216 1.00 97.06 88 PHE A N 1
ATOM 639 C CA . PHE A 1 88 ? 37.934 3.761 -47.486 1.00 97.06 88 PHE A CA 1
ATOM 640 C C . PHE A 1 88 ? 38.090 4.255 -46.046 1.00 97.06 88 PHE A C 1
ATOM 642 O O . PHE A 1 88 ? 38.967 3.804 -45.311 1.00 97.06 88 PHE A O 1
ATOM 649 N N . THR A 1 89 ? 37.168 5.106 -45.596 1.00 97.12 89 THR A N 1
ATOM 650 C CA . THR A 1 89 ? 37.006 5.394 -44.165 1.00 97.12 89 THR A CA 1
ATOM 651 C C . THR A 1 89 ? 36.458 4.181 -43.418 1.00 97.12 89 THR A C 1
ATOM 653 O O . THR A 1 89 ? 35.760 3.341 -43.987 1.00 97.12 89 THR A O 1
ATOM 656 N N . THR A 1 90 ? 36.725 4.090 -42.119 1.00 96.25 90 THR A N 1
ATOM 657 C CA . THR A 1 90 ? 36.069 3.103 -41.257 1.00 96.25 90 THR A CA 1
ATOM 658 C C . THR A 1 90 ? 34.605 3.489 -41.035 1.00 96.25 90 THR A C 1
ATOM 660 O O . THR A 1 90 ? 34.281 4.664 -40.858 1.00 96.25 90 THR A O 1
ATOM 663 N N . ALA A 1 91 ? 33.705 2.504 -41.066 1.00 96.62 91 ALA A N 1
ATOM 664 C CA . ALA A 1 91 ? 32.298 2.736 -40.750 1.00 96.62 91 ALA A CA 1
ATOM 665 C C . ALA A 1 91 ? 32.123 3.011 -39.247 1.00 96.62 91 ALA A C 1
ATOM 667 O O . ALA A 1 91 ? 32.762 2.375 -38.406 1.00 96.62 91 ALA A O 1
ATOM 668 N N . THR A 1 92 ? 31.224 3.931 -38.906 1.00 96.62 92 THR A N 1
ATOM 669 C CA . THR A 1 92 ? 30.815 4.231 -37.527 1.00 96.62 92 THR A CA 1
ATOM 670 C C . THR A 1 92 ? 29.337 3.884 -37.337 1.00 96.62 92 THR A C 1
ATOM 672 O O . TH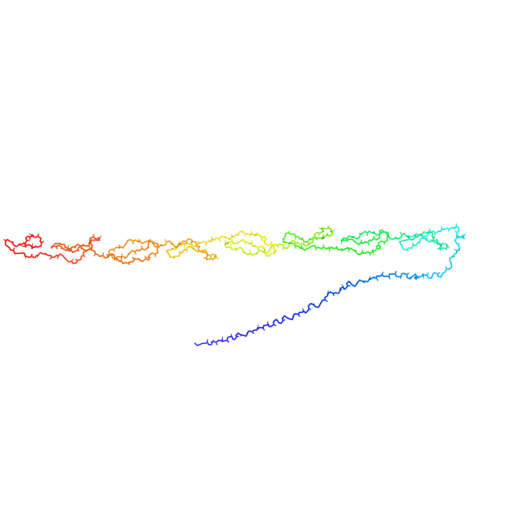R A 1 92 ? 28.692 3.339 -38.232 1.00 96.62 92 THR A O 1
ATOM 675 N N . CYS A 1 93 ? 28.763 4.186 -36.169 1.00 96.69 93 CYS A N 1
ATOM 676 C CA . CYS A 1 93 ? 27.329 3.967 -35.940 1.00 96.69 93 CYS A CA 1
ATOM 677 C C . CYS A 1 93 ? 26.444 4.804 -36.879 1.00 96.69 93 CYS A C 1
ATOM 679 O O . CYS A 1 93 ? 25.349 4.367 -37.216 1.00 96.69 93 CYS A O 1
ATOM 681 N N . THR A 1 94 ? 26.916 5.980 -37.304 1.00 96.25 94 THR A N 1
ATOM 682 C CA . THR A 1 94 ? 26.139 6.944 -38.099 1.00 96.25 94 THR A CA 1
ATOM 683 C C . THR A 1 94 ? 26.687 7.168 -39.506 1.00 96.25 94 THR A C 1
ATOM 685 O O . THR A 1 94 ? 25.967 7.696 -40.347 1.00 96.25 94 THR A O 1
ATOM 688 N N . ALA A 1 95 ? 27.928 6.760 -39.790 1.00 96.69 95 ALA A N 1
ATOM 689 C CA . ALA A 1 95 ? 28.565 6.944 -41.091 1.00 96.69 95 ALA A CA 1
ATOM 690 C C . ALA A 1 95 ? 28.976 5.608 -41.726 1.00 96.69 95 ALA A C 1
ATOM 692 O O . ALA A 1 95 ? 29.490 4.715 -41.051 1.00 96.69 95 ALA A O 1
ATOM 693 N N . SER A 1 96 ? 28.770 5.492 -43.038 1.00 97.00 96 SER A N 1
ATOM 694 C CA . SER A 1 96 ? 29.214 4.366 -43.864 1.00 97.00 96 SER A CA 1
ATOM 695 C C . SER A 1 96 ? 30.732 4.354 -44.081 1.00 97.00 96 SER A C 1
ATOM 697 O O . SER A 1 96 ? 31.411 5.367 -43.906 1.00 97.00 96 SER A O 1
ATOM 699 N N . SER A 1 97 ? 31.270 3.208 -44.506 1.00 97.50 97 SER A N 1
ATOM 700 C CA . SER A 1 97 ? 32.647 3.117 -45.003 1.00 97.50 97 SER A CA 1
ATOM 701 C C . SER A 1 97 ? 32.685 3.627 -46.441 1.00 97.50 97 SER A C 1
ATOM 703 O O . SER A 1 97 ? 32.180 2.962 -47.349 1.00 97.50 97 SER A O 1
ATOM 705 N N . THR A 1 98 ? 33.251 4.815 -46.648 1.00 97.38 98 THR A N 1
ATOM 706 C CA . THR A 1 98 ? 33.164 5.537 -47.924 1.00 97.38 98 THR A CA 1
ATOM 707 C C . THR A 1 98 ? 34.555 5.847 -48.462 1.00 97.38 98 THR A C 1
ATOM 709 O O . THR A 1 98 ? 35.453 6.243 -47.718 1.00 97.38 98 THR A O 1
ATOM 712 N N . CYS A 1 99 ? 34.751 5.662 -49.768 1.00 96.69 99 CYS A N 1
ATOM 713 C CA . CYS A 1 99 ? 36.004 5.993 -50.425 1.00 96.69 99 CYS A CA 1
ATOM 714 C C . CYS A 1 99 ? 36.191 7.512 -50.459 1.00 96.69 99 CYS A C 1
ATOM 716 O O . CYS A 1 99 ? 35.369 8.218 -51.045 1.00 96.69 99 CYS A O 1
ATOM 718 N N . ARG A 1 100 ? 37.297 8.021 -49.909 1.00 95.69 100 ARG A N 1
ATOM 719 C CA . ARG A 1 100 ? 37.583 9.467 -49.858 1.00 95.69 100 ARG A CA 1
ATOM 720 C C . ARG A 1 100 ? 37.712 10.117 -51.239 1.00 95.69 100 ARG A C 1
ATOM 722 O O . ARG A 1 100 ? 37.538 11.323 -51.358 1.00 95.69 100 ARG A O 1
ATOM 729 N N . ARG A 1 101 ? 38.045 9.329 -52.267 1.00 93.88 101 ARG A N 1
ATOM 730 C CA . ARG A 1 101 ? 38.362 9.823 -53.617 1.00 93.88 101 ARG A CA 1
ATOM 731 C C . ARG A 1 101 ? 37.151 9.855 -54.544 1.00 93.88 101 ARG A C 1
ATOM 733 O O . ARG A 1 101 ? 36.973 10.828 -55.263 1.00 93.88 101 ARG A O 1
ATOM 740 N N . CYS A 1 102 ? 36.337 8.799 -54.547 1.00 93.69 102 CYS A N 1
ATOM 741 C CA . CYS A 1 102 ? 35.211 8.659 -55.479 1.00 93.69 102 CYS A CA 1
ATOM 742 C C . CYS A 1 102 ? 33.834 8.581 -54.809 1.00 93.69 102 CYS A C 1
ATOM 744 O O . CYS A 1 102 ? 32.832 8.518 -55.513 1.00 93.69 102 CYS A O 1
ATOM 746 N N . GLY A 1 103 ? 33.759 8.541 -53.475 1.00 93.88 103 GLY A N 1
ATOM 747 C CA . GLY A 1 103 ? 32.489 8.443 -52.750 1.00 93.88 103 GLY A CA 1
ATOM 748 C C . GLY A 1 103 ? 31.829 7.059 -52.781 1.00 93.88 103 GLY A C 1
ATOM 749 O O . GLY A 1 103 ? 30.741 6.904 -52.235 1.00 93.88 103 GLY A O 1
ATOM 750 N N . LEU A 1 104 ? 32.469 6.044 -53.378 1.00 96.12 104 LEU A N 1
ATOM 751 C CA . LEU A 1 104 ? 31.945 4.676 -53.390 1.00 96.12 104 LEU A CA 1
ATOM 752 C C . LEU A 1 104 ? 31.818 4.132 -51.960 1.00 96.12 104 LEU A C 1
ATOM 754 O O . LEU A 1 104 ? 32.749 4.253 -51.161 1.00 96.12 104 LEU A O 1
ATOM 758 N N . ILE A 1 105 ? 30.674 3.527 -51.644 1.00 96.69 105 ILE A N 1
ATOM 759 C CA . ILE A 1 105 ? 30.378 2.962 -50.325 1.00 96.69 105 ILE A CA 1
ATOM 760 C C . ILE A 1 105 ? 30.773 1.485 -50.322 1.00 96.69 105 ILE A C 1
ATOM 762 O O . ILE A 1 105 ? 30.224 0.696 -51.087 1.00 96.69 105 ILE A O 1
ATOM 766 N N . LYS A 1 106 ? 31.708 1.106 -49.445 1.00 96.94 106 LYS A N 1
ATOM 767 C CA . LYS A 1 106 ? 32.102 -0.296 -49.233 1.00 96.94 106 LYS A CA 1
ATOM 768 C C . LYS A 1 106 ? 31.130 -1.028 -48.315 1.00 96.94 106 LYS A C 1
ATOM 770 O O . LYS A 1 106 ? 30.871 -2.210 -48.504 1.00 96.94 106 LYS A O 1
ATOM 775 N N . SER A 1 107 ? 30.616 -0.334 -47.305 1.00 95.88 107 SER A N 1
ATOM 776 C CA . SER A 1 107 ? 29.651 -0.886 -46.357 1.00 95.88 107 SER A CA 1
ATOM 777 C C . SER A 1 107 ? 28.786 0.228 -45.765 1.00 95.88 107 SER A C 1
ATOM 779 O O . SER A 1 107 ? 29.283 1.346 -45.592 1.00 95.88 107 SER A O 1
ATOM 781 N N . PRO A 1 108 ? 27.521 -0.049 -45.411 1.00 96.75 108 PRO A N 1
ATOM 782 C CA . PRO A 1 108 ? 26.661 0.926 -44.747 1.00 96.75 108 PRO A CA 1
ATOM 783 C C . PRO A 1 108 ? 27.194 1.307 -43.355 1.00 96.75 108 PRO A C 1
ATOM 785 O O . PRO A 1 108 ? 28.171 0.738 -42.858 1.00 96.75 108 PRO A O 1
ATOM 788 N N . ALA A 1 109 ? 26.548 2.289 -42.722 1.00 97.06 109 ALA A N 1
ATOM 789 C CA . ALA A 1 109 ? 26.786 2.587 -41.313 1.00 97.06 109 ALA A CA 1
ATOM 790 C C . ALA A 1 109 ? 26.457 1.360 -40.448 1.00 97.06 109 ALA A C 1
ATOM 792 O O . ALA A 1 109 ? 25.527 0.611 -40.745 1.00 97.06 109 ALA A O 1
ATOM 793 N N . LEU A 1 110 ? 27.200 1.170 -39.357 1.00 96.12 110 LEU A N 1
ATOM 794 C CA . LEU A 1 110 ? 27.051 -0.000 -38.485 1.00 96.12 110 LEU A CA 1
ATOM 795 C C . LEU A 1 110 ? 25.723 -0.011 -37.713 1.00 96.12 110 LEU A C 1
ATOM 797 O O . LEU A 1 110 ?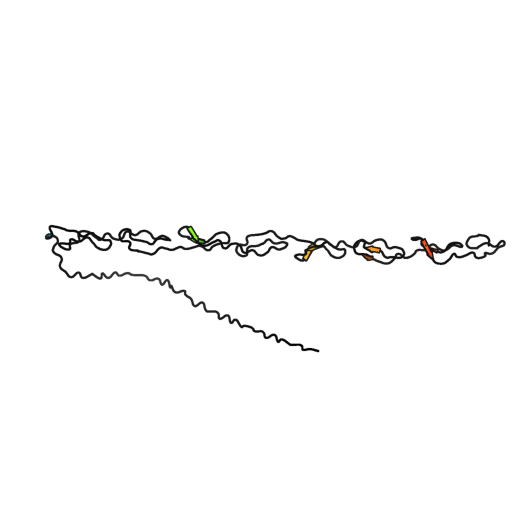 25.344 -1.047 -37.161 1.00 96.12 110 LEU A O 1
ATOM 801 N N . GLY A 1 111 ? 25.060 1.144 -37.617 1.00 94.94 111 GLY A N 1
ATOM 802 C CA . GLY A 1 111 ? 23.893 1.345 -36.771 1.00 94.94 111 GLY A CA 1
ATOM 803 C C . GLY A 1 111 ? 24.220 1.269 -35.277 1.00 94.94 111 GLY A C 1
ATOM 804 O O . GLY A 1 111 ? 25.346 0.974 -34.852 1.00 94.94 111 GLY A O 1
ATOM 805 N N . HIS A 1 112 ? 23.206 1.545 -34.464 1.00 95.50 112 HIS A N 1
ATOM 806 C CA . HIS A 1 112 ? 23.304 1.481 -33.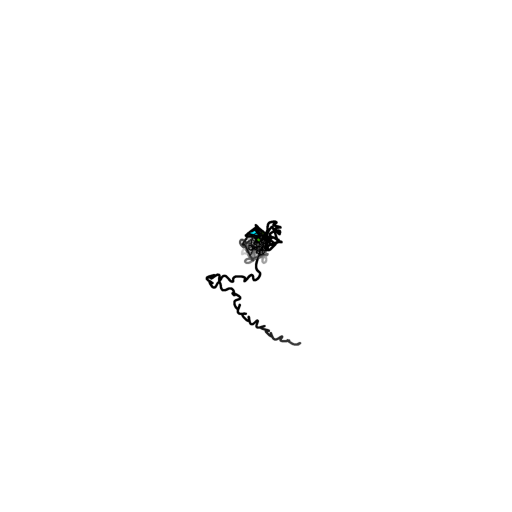011 1.00 95.50 112 HIS A CA 1
ATOM 807 C C . HIS A 1 112 ? 22.868 0.115 -32.480 1.00 95.50 112 HIS A C 1
ATOM 809 O O . HIS A 1 112 ? 21.897 -0.466 -32.954 1.00 95.50 112 HIS A O 1
ATOM 815 N N . ASN A 1 113 ? 23.568 -0.360 -31.450 1.00 96.31 113 ASN A N 1
ATOM 816 C CA . ASN A 1 113 ? 23.170 -1.521 -30.661 1.00 96.31 113 ASN A CA 1
ATOM 817 C C . ASN A 1 113 ? 22.911 -1.054 -29.227 1.00 96.31 113 ASN A C 1
ATOM 819 O O . ASN A 1 113 ? 23.858 -0.814 -28.477 1.00 96.31 113 ASN A O 1
ATOM 823 N N . TYR A 1 114 ? 21.641 -0.841 -28.891 1.00 96.56 114 TYR A N 1
ATOM 824 C CA . TYR A 1 114 ? 21.230 -0.271 -27.614 1.00 96.56 114 TYR A CA 1
ATOM 825 C C . TYR A 1 114 ? 21.071 -1.343 -26.534 1.00 96.56 114 TYR A C 1
ATOM 827 O O . TYR A 1 114 ? 20.492 -2.401 -26.763 1.00 96.56 114 TYR A O 1
ATOM 835 N N . THR A 1 115 ? 21.546 -1.037 -25.330 1.00 96.81 115 THR A N 1
ATOM 836 C CA . THR A 1 115 ? 21.235 -1.807 -24.121 1.00 96.81 115 THR A CA 1
ATOM 837 C C . THR A 1 115 ? 19.758 -1.688 -23.743 1.00 96.81 115 THR A C 1
ATOM 839 O O . THR A 1 115 ? 19.046 -0.806 -24.209 1.00 96.81 115 THR A O 1
ATOM 842 N N . THR A 1 116 ? 19.271 -2.556 -22.858 1.00 95.62 116 THR A N 1
ATOM 843 C CA . THR A 1 116 ? 17.910 -2.409 -22.322 1.00 95.62 116 THR A CA 1
ATOM 844 C C . THR A 1 116 ? 17.873 -1.283 -21.285 1.00 95.62 116 THR A C 1
ATOM 846 O O . THR A 1 116 ? 18.745 -1.205 -20.419 1.00 95.62 116 THR A O 1
ATOM 849 N N . ALA A 1 117 ? 16.856 -0.420 -21.347 1.00 96.75 117 ALA A N 1
ATOM 850 C CA . ALA A 1 117 ? 16.641 0.625 -20.346 1.00 96.75 117 ALA A CA 1
ATOM 851 C C . ALA A 1 117 ? 16.298 0.035 -18.963 1.00 96.75 117 ALA A C 1
ATOM 853 O O . ALA A 1 117 ? 15.684 -1.028 -18.852 1.00 96.75 117 ALA A O 1
ATOM 854 N N . THR A 1 118 ? 16.651 0.751 -17.897 1.00 96.06 118 THR A N 1
ATOM 855 C CA . THR A 1 118 ? 16.324 0.392 -16.507 1.00 96.06 118 THR A CA 1
ATOM 856 C C . THR A 1 118 ? 15.322 1.384 -15.911 1.00 96.06 118 THR A C 1
ATOM 858 O O . THR A 1 118 ? 14.846 2.298 -16.584 1.00 96.06 118 THR A O 1
ATOM 861 N N . CYS A 1 119 ? 14.970 1.229 -14.630 1.00 97.19 119 CYS A N 1
ATOM 862 C CA . CYS A 1 119 ? 14.104 2.193 -13.943 1.00 97.19 119 CYS A CA 1
ATOM 863 C C . CYS A 1 119 ? 14.706 3.601 -13.865 1.00 97.19 119 CYS A C 1
ATOM 865 O O . CYS A 1 119 ? 13.948 4.567 -13.863 1.00 97.19 119 CYS A O 1
ATOM 867 N N . THR A 1 120 ? 16.035 3.714 -13.798 1.00 96.31 120 THR A N 1
ATOM 868 C CA . THR A 1 120 ? 16.738 4.986 -13.578 1.00 96.31 120 THR A CA 1
ATOM 869 C C . THR A 1 120 ? 17.472 5.491 -14.813 1.00 96.31 120 THR A C 1
ATOM 871 O O . THR A 1 120 ? 17.626 6.698 -14.959 1.00 96.31 120 THR A O 1
ATOM 874 N N . ASN A 1 121 ? 17.883 4.601 -15.720 1.00 95.56 121 ASN A N 1
ATOM 875 C CA . ASN A 1 121 ? 18.674 4.958 -16.894 1.00 95.56 121 ASN A CA 1
ATOM 876 C C . ASN A 1 121 ? 17.940 4.579 -18.184 1.00 95.56 121 ASN A C 1
ATOM 878 O O . ASN A 1 121 ? 17.341 3.506 -18.275 1.00 95.56 121 ASN A O 1
ATOM 882 N N . GLY A 1 122 ? 18.022 5.447 -19.194 1.00 96.19 122 GLY A N 1
ATOM 883 C CA . GLY A 1 122 ? 17.654 5.091 -20.565 1.00 96.19 122 GLY A CA 1
ATOM 884 C C . GLY A 1 122 ? 18.616 4.060 -21.160 1.00 96.19 122 GLY A C 1
ATOM 885 O O . GLY A 1 122 ? 19.624 3.694 -20.550 1.00 96.19 122 GLY A O 1
ATOM 886 N N . SER A 1 123 ? 18.306 3.590 -22.364 1.00 96.62 123 SER A N 1
ATOM 887 C CA . SER A 1 123 ? 19.228 2.731 -23.107 1.00 96.62 123 SER A CA 1
ATOM 888 C C . SER A 1 123 ? 20.432 3.514 -23.628 1.00 96.62 123 SER A C 1
ATOM 890 O O . SER A 1 123 ? 20.377 4.733 -23.801 1.00 96.62 123 SER A O 1
ATOM 892 N N . HIS A 1 124 ? 21.529 2.818 -23.911 1.00 96.00 124 HIS A N 1
ATOM 893 C CA . HIS A 1 124 ? 22.699 3.419 -24.550 1.00 96.00 124 HIS A CA 1
ATOM 894 C C . HIS A 1 124 ? 23.324 2.468 -25.565 1.00 96.00 124 HIS A C 1
ATOM 896 O O . HIS A 1 124 ? 23.287 1.249 -25.393 1.00 96.00 124 HIS A O 1
ATOM 902 N N . CYS A 1 125 ? 23.895 3.028 -26.628 1.00 97.06 125 CYS A N 1
ATOM 903 C CA . CYS A 1 125 ? 24.587 2.258 -27.648 1.00 97.06 125 CYS A CA 1
ATOM 904 C C . CYS A 1 125 ? 25.895 1.698 -27.078 1.00 97.06 125 CYS A C 1
ATOM 906 O O . CYS A 1 125 ? 26.759 2.466 -26.655 1.00 97.06 125 CYS A O 1
ATOM 908 N N . THR A 1 126 ? 26.090 0.384 -27.134 1.00 96.25 126 THR A N 1
ATOM 909 C CA . THR A 1 126 ? 27.304 -0.281 -26.625 1.00 96.25 126 THR A CA 1
ATOM 910 C C . THR A 1 126 ? 28.568 0.082 -27.404 1.00 96.25 126 THR A C 1
ATOM 912 O O . THR A 1 126 ? 29.668 -0.032 -26.877 1.00 96.25 126 THR A O 1
ATOM 915 N N . ARG A 1 127 ? 28.426 0.547 -28.654 1.00 94.94 127 ARG A N 1
ATOM 916 C CA . ARG A 1 127 ? 29.555 0.902 -29.530 1.00 94.94 127 ARG A CA 1
ATOM 917 C C . ARG A 1 127 ? 30.043 2.338 -29.362 1.00 94.94 127 ARG A C 1
ATOM 919 O O . ARG A 1 127 ? 31.237 2.583 -29.447 1.00 94.94 127 ARG A O 1
ATOM 926 N N . CYS A 1 128 ? 29.130 3.295 -29.201 1.00 94.75 128 CYS A N 1
ATOM 927 C CA . CYS A 1 128 ? 29.464 4.727 -29.226 1.00 94.75 128 CYS A CA 1
ATOM 928 C C . CYS A 1 128 ? 28.932 5.523 -28.030 1.00 94.75 128 CYS A C 1
ATOM 930 O O . CYS A 1 128 ? 29.128 6.732 -27.980 1.00 94.75 128 CYS A O 1
ATOM 932 N N . GLY A 1 129 ? 28.215 4.885 -27.101 1.00 94.00 129 GLY A N 1
ATOM 933 C CA . GLY A 1 129 ? 27.645 5.544 -25.925 1.00 94.00 129 GLY A CA 1
ATOM 934 C C . GLY A 1 129 ? 26.452 6.459 -26.209 1.00 94.00 129 GLY A C 1
ATOM 935 O O . GLY A 1 129 ? 25.906 7.026 -25.269 1.00 94.00 129 GLY A O 1
ATOM 936 N N . ALA A 1 130 ? 26.021 6.597 -27.470 1.00 95.69 130 ALA A N 1
ATOM 937 C CA . ALA A 1 130 ? 24.853 7.402 -27.817 1.00 95.69 130 ALA A CA 1
ATOM 938 C C . ALA A 1 130 ? 23.632 6.962 -27.001 1.00 95.69 130 ALA A C 1
ATOM 940 O O . ALA A 1 130 ? 23.326 5.769 -26.928 1.00 95.69 130 ALA A O 1
ATOM 941 N N . SER A 1 131 ? 22.937 7.924 -26.403 1.00 94.12 131 SER A N 1
ATOM 942 C CA . SER A 1 131 ? 21.714 7.689 -25.642 1.00 94.12 131 SER A CA 1
ATOM 943 C C . SER A 1 131 ? 20.589 7.218 -26.562 1.00 94.12 131 SER A C 1
ATOM 945 O O . SER A 1 131 ? 20.456 7.683 -27.696 1.00 94.12 131 SER A O 1
ATOM 947 N N . GLY A 1 132 ? 19.770 6.298 -26.070 1.00 89.38 132 GLY A N 1
ATOM 948 C CA . GLY A 1 132 ? 18.561 5.824 -26.730 1.00 89.38 132 GLY A CA 1
ATOM 949 C C . GLY A 1 132 ? 17.411 5.785 -25.732 1.00 89.38 132 GLY A C 1
ATOM 950 O O . GLY A 1 132 ? 17.578 5.320 -24.602 1.00 89.38 132 GLY A O 1
ATOM 951 N N . GLY A 1 133 ? 16.230 6.242 -26.142 1.00 90.81 133 GLY A N 1
ATOM 952 C CA . GLY A 1 133 ? 15.030 6.197 -25.305 1.00 90.81 133 GLY A CA 1
ATOM 953 C C . GLY A 1 133 ? 15.167 6.890 -23.940 1.00 90.81 133 GLY A C 1
ATOM 954 O O . GLY A 1 133 ? 16.113 7.626 -23.667 1.00 90.81 133 GLY A O 1
ATOM 955 N N . PHE A 1 134 ? 14.194 6.637 -23.067 1.00 95.25 134 PHE A N 1
ATOM 956 C CA . PHE A 1 134 ? 14.142 7.190 -21.713 1.00 95.25 134 PHE A CA 1
ATOM 957 C C . PHE A 1 134 ? 14.213 6.080 -20.668 1.00 95.25 134 PHE A C 1
ATOM 959 O O . PHE A 1 134 ? 13.978 4.907 -20.969 1.00 95.25 134 PHE A O 1
ATOM 966 N N . ALA A 1 135 ? 14.530 6.454 -19.427 1.00 96.62 135 ALA A N 1
ATOM 967 C CA . ALA A 1 135 ? 14.395 5.544 -18.300 1.00 96.62 135 ALA A CA 1
ATOM 968 C C . ALA A 1 135 ? 12.947 5.047 -18.203 1.00 96.62 135 ALA A C 1
ATOM 970 O O . ALA A 1 135 ? 11.999 5.810 -18.400 1.00 96.62 135 ALA A O 1
ATOM 971 N N . LEU A 1 136 ? 12.769 3.771 -17.862 1.00 96.00 136 LEU A N 1
ATOM 972 C CA . LEU A 1 136 ? 11.444 3.152 -17.776 1.00 96.00 136 LEU A CA 1
ATOM 973 C C . LEU A 1 136 ? 10.589 3.743 -16.648 1.00 96.00 136 LEU A C 1
ATOM 975 O O . LEU A 1 136 ? 9.373 3.533 -16.619 1.00 96.00 136 LEU A O 1
ATOM 979 N N . GLY A 1 137 ? 11.227 4.408 -15.684 1.00 95.75 137 GLY A N 1
ATOM 980 C CA . GLY A 1 137 ? 10.601 4.857 -14.455 1.00 95.75 137 GLY A CA 1
ATOM 981 C C . GLY A 1 137 ? 10.237 3.703 -13.518 1.00 95.75 137 GLY A C 1
ATOM 982 O O . GLY A 1 137 ? 10.393 2.507 -13.816 1.00 95.75 137 GLY A O 1
ATOM 983 N N . HIS A 1 138 ? 9.742 4.083 -12.345 1.00 96.50 138 HIS A N 1
ATOM 984 C CA . HIS A 1 138 ? 9.314 3.152 -11.311 1.00 96.50 138 HIS A CA 1
ATOM 985 C C . HIS A 1 138 ? 7.810 2.892 -11.389 1.00 96.50 138 HIS A C 1
ATOM 987 O O . HIS A 1 138 ? 7.022 3.804 -11.623 1.00 96.50 138 HIS A O 1
ATOM 993 N N . ASN A 1 139 ? 7.421 1.644 -11.134 1.00 97.38 139 ASN A N 1
ATOM 994 C CA . ASN A 1 139 ? 6.028 1.247 -10.959 1.00 97.38 139 ASN A CA 1
ATOM 995 C C . ASN A 1 139 ? 5.853 0.683 -9.545 1.00 97.38 139 ASN A C 1
ATOM 997 O O . ASN A 1 139 ? 6.220 -0.469 -9.290 1.00 97.38 139 ASN A O 1
ATOM 1001 N N . TYR A 1 140 ? 5.372 1.520 -8.628 1.00 97.88 140 TYR A N 1
ATOM 1002 C CA . TYR A 1 140 ? 5.270 1.217 -7.203 1.00 97.88 140 TYR A CA 1
ATOM 1003 C C . TYR A 1 140 ? 3.940 0.550 -6.849 1.00 97.88 140 TYR A C 1
ATOM 1005 O O . TYR A 1 140 ? 2.876 1.012 -7.257 1.00 97.88 140 TYR A O 1
ATOM 1013 N N . THR A 1 141 ? 3.988 -0.498 -6.025 1.00 97.25 141 THR A N 1
ATOM 1014 C CA . THR A 1 141 ? 2.799 -0.956 -5.296 1.00 97.25 141 THR A CA 1
ATOM 1015 C C . THR A 1 141 ? 2.493 0.005 -4.146 1.00 97.25 141 THR A C 1
ATOM 1017 O O . THR A 1 141 ? 3.448 0.481 -3.526 1.00 97.25 141 THR A O 1
ATOM 1020 N N . PRO A 1 142 ? 1.214 0.239 -3.794 1.00 95.94 142 PRO A N 1
ATOM 1021 C CA . PRO A 1 142 ? 0.853 1.086 -2.658 1.00 95.94 142 PRO A CA 1
ATOM 1022 C C . PRO A 1 142 ? 1.471 0.603 -1.332 1.00 95.94 142 PRO A C 1
ATOM 1024 O O . PRO A 1 142 ? 1.665 -0.605 -1.153 1.00 95.94 142 PRO A O 1
ATOM 1027 N N . PRO A 1 143 ? 1.747 1.511 -0.378 1.00 97.50 143 PRO A N 1
ATOM 1028 C CA . PRO A 1 143 ? 2.250 1.136 0.935 1.00 97.50 143 PRO A CA 1
ATOM 1029 C C . PRO A 1 143 ? 1.121 0.564 1.801 1.00 97.50 143 PRO A C 1
ATOM 1031 O O . PRO A 1 143 ? -0.059 0.868 1.609 1.00 97.50 143 PRO A O 1
ATOM 1034 N N . THR A 1 144 ? 1.484 -0.222 2.812 1.00 96.88 144 THR A N 1
ATOM 1035 C CA . THR A 1 144 ? 0.541 -0.707 3.835 1.00 96.88 144 THR A CA 1
ATOM 1036 C C . THR A 1 144 ? 0.829 -0.040 5.182 1.00 96.88 144 THR A C 1
ATOM 1038 O O . THR A 1 144 ? 1.654 0.869 5.280 1.00 96.88 144 THR A O 1
ATOM 1041 N N . CYS A 1 145 ? 0.160 -0.470 6.257 1.00 97.81 145 CYS A N 1
ATOM 1042 C CA . CYS A 1 145 ? 0.480 0.010 7.604 1.00 97.81 145 CYS A CA 1
ATOM 1043 C C . CYS A 1 145 ? 1.923 -0.294 8.024 1.00 97.81 145 CYS A C 1
ATOM 1045 O O . CYS A 1 145 ? 2.478 0.459 8.819 1.00 97.81 145 CYS A O 1
ATOM 1047 N N . THR A 1 146 ? 2.516 -1.371 7.503 1.00 97.12 146 THR A N 1
ATOM 1048 C CA . THR A 1 146 ? 3.830 -1.869 7.935 1.00 97.12 146 THR A CA 1
ATOM 1049 C C . THR A 1 146 ? 4.858 -1.947 6.809 1.00 97.12 146 THR A C 1
ATOM 1051 O O . THR A 1 146 ? 6.049 -2.012 7.094 1.00 97.12 146 THR A O 1
ATOM 1054 N N . SER A 1 147 ? 4.438 -1.906 5.542 1.00 96.75 147 SER A N 1
ATOM 1055 C CA . SER A 1 147 ? 5.335 -1.997 4.386 1.00 96.75 147 SER A CA 1
ATOM 1056 C C . SER A 1 147 ? 5.400 -0.697 3.587 1.00 96.75 147 SER A C 1
ATOM 1058 O O . SER A 1 147 ? 4.395 -0.012 3.402 1.00 96.75 147 SER A O 1
ATOM 1060 N N . PHE A 1 148 ? 6.595 -0.398 3.081 1.00 97.94 148 PHE A N 1
ATOM 1061 C CA . PHE A 1 148 ? 6.854 0.674 2.122 1.00 97.94 148 PHE A CA 1
ATOM 1062 C C . PHE A 1 148 ? 6.149 0.408 0.787 1.00 97.94 148 PHE A C 1
ATOM 1064 O O . PHE A 1 148 ? 5.770 -0.728 0.480 1.00 97.94 148 PHE A O 1
ATOM 1071 N N . GLU A 1 149 ? 6.055 1.446 -0.039 1.00 97.75 149 GLU A N 1
ATOM 1072 C CA . GLU A 1 149 ? 5.880 1.252 -1.476 1.00 97.75 149 GLU A CA 1
ATOM 1073 C C . GLU A 1 149 ? 7.090 0.521 -2.052 1.00 97.75 149 GLU A C 1
ATOM 1075 O O . GLU A 1 149 ? 8.234 0.835 -1.709 1.00 97.75 149 GLU A O 1
ATOM 1080 N N . LYS A 1 150 ? 6.853 -0.424 -2.963 1.00 97.69 150 LYS A N 1
ATOM 1081 C CA . LYS A 1 150 ? 7.923 -1.200 -3.593 1.00 97.69 150 LYS A CA 1
ATOM 1082 C C . LYS A 1 150 ? 7.776 -1.193 -5.104 1.00 97.69 150 LYS A C 1
ATOM 1084 O O . LYS A 1 150 ? 6.707 -1.499 -5.631 1.00 97.69 150 LYS A O 1
ATOM 1089 N N . CYS A 1 151 ? 8.848 -0.841 -5.811 1.00 98.00 151 CYS A N 1
ATOM 1090 C CA . CYS A 1 151 ? 8.862 -0.901 -7.265 1.00 98.00 151 CYS A CA 1
ATOM 1091 C C . CYS A 1 151 ? 8.824 -2.365 -7.713 1.00 98.00 151 CYS A C 1
ATOM 1093 O O . CYS A 1 151 ? 9.695 -3.155 -7.354 1.00 98.00 151 CYS A O 1
ATOM 1095 N N . THR A 1 152 ? 7.849 -2.717 -8.541 1.00 97.44 152 THR A N 1
ATOM 1096 C CA . THR A 1 152 ? 7.672 -4.082 -9.066 1.00 97.44 152 THR A CA 1
ATOM 1097 C C . THR A 1 152 ? 8.790 -4.515 -10.014 1.00 97.44 152 THR A C 1
ATOM 1099 O O . THR A 1 152 ? 9.027 -5.707 -10.170 1.00 97.44 152 THR A O 1
ATOM 1102 N N . ARG A 1 153 ? 9.501 -3.557 -10.624 1.00 95.38 153 ARG A N 1
ATOM 1103 C CA . ARG A 1 153 ? 10.572 -3.820 -11.599 1.00 95.38 153 ARG A CA 1
ATOM 1104 C C . ARG A 1 153 ? 11.942 -4.023 -10.956 1.00 95.38 153 ARG A C 1
ATOM 1106 O O . ARG A 1 153 ? 12.654 -4.943 -11.324 1.00 95.38 153 ARG A O 1
ATOM 1113 N N . CYS A 1 154 ? 12.326 -3.149 -10.023 1.00 95.56 154 CYS A N 1
ATOM 1114 C CA . CYS A 1 154 ? 13.682 -3.127 -9.453 1.00 95.56 154 CYS A CA 1
ATOM 1115 C C . CYS A 1 154 ? 13.724 -3.272 -7.927 1.00 95.56 154 CYS A C 1
ATOM 1117 O O . CYS A 1 154 ? 14.802 -3.278 -7.343 1.00 95.56 154 CYS A O 1
ATOM 1119 N N . GLY A 1 155 ? 12.570 -3.352 -7.259 1.00 96.19 155 GLY A N 1
ATOM 1120 C CA . GLY A 1 155 ? 12.494 -3.519 -5.809 1.00 96.19 155 GLY A CA 1
ATOM 1121 C C . GLY A 1 155 ? 12.849 -2.282 -4.983 1.00 96.19 155 GLY A C 1
ATOM 1122 O O . GLY A 1 155 ? 12.831 -2.386 -3.758 1.00 96.19 155 GLY A O 1
ATOM 1123 N N . SER A 1 156 ? 13.134 -1.133 -5.611 1.00 97.06 156 SER A N 1
ATOM 1124 C CA . SER A 1 156 ? 13.390 0.122 -4.896 1.00 97.06 156 SER A CA 1
ATOM 1125 C C . SER A 1 156 ? 12.221 0.488 -3.983 1.00 97.06 156 SER A C 1
ATOM 1127 O O . SER A 1 156 ? 11.060 0.215 -4.307 1.00 97.06 156 SER A O 1
ATOM 1129 N N . LEU A 1 157 ? 12.531 1.110 -2.845 1.00 97.62 157 LEU A N 1
ATOM 1130 C CA . LEU A 1 157 ? 11.525 1.586 -1.902 1.00 97.62 157 LEU A CA 1
ATOM 1131 C C . LEU A 1 157 ? 11.109 3.014 -2.255 1.00 97.62 157 LEU A C 1
ATOM 1133 O O . LEU A 1 157 ? 11.954 3.855 -2.555 1.00 97.62 157 LEU A O 1
ATOM 1137 N N . GLY A 1 158 ? 9.800 3.248 -2.252 1.00 95.75 158 GLY A N 1
ATOM 1138 C CA . GLY A 1 158 ? 9.194 4.559 -2.455 1.00 95.75 158 GLY A CA 1
ATOM 1139 C C . GLY A 1 158 ? 8.825 5.196 -1.120 1.00 95.75 158 GLY A C 1
ATOM 1140 O O . GLY A 1 158 ? 9.655 5.331 -0.219 1.00 95.75 158 GLY A O 1
ATOM 1141 N N . ARG A 1 159 ? 7.555 5.581 -0.976 1.00 96.56 159 ARG A N 1
ATOM 1142 C CA . ARG A 1 159 ? 7.042 6.163 0.269 1.00 96.56 159 ARG A CA 1
ATOM 1143 C C . ARG A 1 159 ? 7.109 5.181 1.442 1.00 96.56 159 ARG A C 1
ATOM 1145 O O . ARG A 1 159 ? 6.962 3.967 1.281 1.00 96.56 159 ARG A O 1
ATOM 1152 N N . SER A 1 160 ? 7.274 5.749 2.634 1.00 97.31 160 SER A N 1
ATOM 1153 C CA . SER A 1 160 ? 7.242 5.036 3.911 1.00 97.31 160 SER A CA 1
ATOM 1154 C C . SER A 1 160 ? 5.901 4.343 4.184 1.00 97.31 160 SER A C 1
ATOM 1156 O O . SER A 1 160 ? 4.880 4.742 3.614 1.00 97.31 160 SER A O 1
ATOM 1158 N N . PRO A 1 161 ? 5.873 3.334 5.080 1.00 98.06 161 PRO A N 1
ATOM 1159 C CA . PRO A 1 161 ? 4.630 2.733 5.540 1.00 98.06 161 PRO A CA 1
ATOM 1160 C C . PRO A 1 161 ? 3.674 3.791 6.090 1.00 98.06 161 PRO A C 1
ATOM 1162 O O . PRO A 1 161 ? 4.092 4.759 6.728 1.00 98.06 161 PRO A O 1
ATOM 1165 N N . LEU A 1 162 ? 2.374 3.574 5.903 1.00 97.25 162 LEU A N 1
ATOM 1166 C CA . LEU A 1 162 ? 1.334 4.510 6.342 1.00 97.25 162 LEU A CA 1
ATOM 1167 C C . LEU A 1 162 ? 1.234 4.626 7.870 1.00 97.25 162 LEU A C 1
ATOM 1169 O O . LEU A 1 162 ? 0.584 5.544 8.380 1.00 97.25 162 LEU A O 1
ATOM 1173 N N . GLY A 1 163 ? 1.799 3.657 8.591 1.00 96.94 163 GLY A N 1
ATOM 1174 C CA . GLY A 1 163 ? 1.592 3.482 10.016 1.00 96.94 163 GLY A CA 1
ATOM 1175 C C . GLY A 1 163 ? 0.159 3.069 10.357 1.00 96.94 163 GLY A C 1
ATOM 1176 O O . GLY A 1 163 ? -0.733 2.936 9.501 1.00 96.94 163 GLY A O 1
ATOM 1177 N N . HIS A 1 164 ? -0.068 2.864 11.649 1.00 97.38 164 HIS A N 1
ATOM 1178 C CA . HIS A 1 164 ? -1.373 2.500 12.182 1.00 97.38 164 HIS A CA 1
ATOM 1179 C C . HIS A 1 164 ? -2.150 3.733 12.638 1.00 97.38 164 HIS A C 1
ATOM 1181 O O . HIS A 1 164 ? -1.589 4.649 13.233 1.00 97.38 164 HIS A O 1
ATOM 1187 N N . ASN A 1 165 ? -3.460 3.720 12.398 1.00 97.62 165 ASN A N 1
ATOM 1188 C CA . ASN A 1 165 ? -4.397 4.688 12.956 1.00 97.62 165 ASN A CA 1
ATOM 1189 C C . ASN A 1 165 ? -5.428 3.921 13.787 1.00 97.62 165 ASN A C 1
ATOM 1191 O O . ASN A 1 165 ? -6.270 3.222 13.225 1.00 97.62 165 ASN A O 1
ATOM 1195 N N . TYR A 1 166 ? -5.309 3.989 15.111 1.00 98.00 166 TYR A N 1
ATOM 1196 C CA . TYR A 1 166 ? -6.087 3.173 16.035 1.00 98.00 166 TYR A CA 1
ATOM 1197 C C . TYR A 1 166 ? -7.353 3.882 16.517 1.00 98.00 166 TYR A C 1
ATOM 1199 O O . TYR A 1 166 ? -7.320 5.051 16.892 1.00 98.00 166 TYR A O 1
ATOM 1207 N N . THR A 1 167 ? -8.454 3.137 16.600 1.00 98.00 167 THR A N 1
ATOM 1208 C CA . THR A 1 167 ? -9.622 3.542 17.387 1.00 98.00 167 THR A CA 1
ATOM 1209 C C . THR A 1 167 ? -9.308 3.526 18.882 1.00 98.00 167 THR A C 1
ATOM 1211 O O . THR A 1 167 ? -8.397 2.833 19.345 1.00 98.00 167 THR A O 1
ATOM 1214 N N . GLN A 1 168 ? -10.086 4.266 19.671 1.00 97.12 168 GLN A N 1
ATOM 1215 C CA . GLN A 1 168 ? -9.976 4.220 21.125 1.00 97.12 168 GLN A CA 1
ATOM 1216 C C . GLN A 1 168 ? -10.489 2.876 21.666 1.00 97.12 168 GLN A C 1
ATOM 1218 O O . GLN A 1 168 ? -11.500 2.350 21.200 1.00 97.12 168 GLN A O 1
ATOM 1223 N N . ALA A 1 169 ? -9.797 2.327 22.665 1.00 97.75 169 ALA A N 1
ATOM 1224 C CA . ALA A 1 169 ? -10.265 1.154 23.389 1.00 97.75 169 ALA A CA 1
ATOM 1225 C C . ALA A 1 169 ? -11.551 1.464 24.176 1.00 97.75 169 ALA A C 1
ATOM 1227 O O . ALA A 1 169 ? -11.774 2.579 24.647 1.00 97.75 169 ALA A O 1
ATOM 1228 N N . THR A 1 170 ? -12.381 0.445 24.361 1.00 97.31 170 THR A N 1
ATOM 1229 C CA . THR A 1 170 ? -13.618 0.498 25.153 1.00 97.31 170 THR A CA 1
ATOM 1230 C C . THR A 1 170 ? -13.502 -0.439 26.356 1.00 97.31 170 THR A C 1
ATOM 1232 O O . THR A 1 170 ? -12.469 -1.078 26.557 1.00 97.31 170 THR A O 1
ATOM 1235 N N . CYS A 1 171 ? -14.552 -0.549 27.177 1.00 97.81 171 CYS A N 1
ATOM 1236 C CA . CYS A 1 171 ? -14.561 -1.497 28.298 1.00 97.81 171 CYS A CA 1
ATOM 1237 C C . CYS A 1 171 ? -14.344 -2.950 27.856 1.00 97.81 171 CYS A C 1
ATOM 1239 O O . CYS A 1 171 ? -13.721 -3.706 28.594 1.00 97.81 171 CYS A O 1
ATOM 1241 N N . THR A 1 172 ? -14.832 -3.322 26.670 1.00 97.19 172 THR A N 1
ATOM 1242 C CA . THR A 1 172 ? -14.842 -4.710 26.185 1.00 97.19 172 THR A CA 1
ATOM 1243 C C . THR A 1 172 ? -13.916 -4.949 24.996 1.00 97.19 172 THR A C 1
ATOM 1245 O O . THR A 1 172 ? -13.385 -6.046 24.863 1.00 97.19 172 THR A O 1
ATOM 1248 N N . ASN A 1 173 ? -13.651 -3.932 24.171 1.00 97.31 173 ASN A N 1
ATOM 1249 C CA . ASN A 1 173 ? -12.799 -4.051 22.986 1.00 97.31 173 ASN A CA 1
ATOM 1250 C C . ASN A 1 173 ? -11.494 -3.265 23.140 1.00 97.31 173 ASN A C 1
ATOM 1252 O O . ASN A 1 173 ? -11.495 -2.127 23.613 1.00 97.31 173 ASN A O 1
ATOM 1256 N N . ARG A 1 174 ? -10.386 -3.845 22.672 1.00 98.06 174 ARG A N 1
ATOM 1257 C CA . ARG A 1 174 ? -9.097 -3.152 22.519 1.00 98.06 174 ARG A CA 1
ATOM 1258 C C . ARG A 1 174 ? -9.140 -2.131 21.375 1.00 98.06 174 ARG A C 1
ATOM 1260 O O . ARG A 1 174 ? -10.011 -2.195 20.506 1.00 98.06 174 ARG A O 1
ATOM 1267 N N . SER A 1 175 ? -8.162 -1.231 21.339 1.00 98.00 175 SER A N 1
ATOM 1268 C CA . SER A 1 175 ? -7.941 -0.342 20.194 1.00 98.00 175 SER A CA 1
ATOM 1269 C C . SER A 1 175 ? -7.665 -1.141 18.921 1.00 98.00 175 SER A C 1
ATOM 1271 O O . SER A 1 175 ? -6.918 -2.121 18.961 1.00 98.00 175 SER A O 1
ATOM 1273 N N . THR A 1 176 ? -8.226 -0.716 17.787 1.00 98.00 176 THR A N 1
ATOM 1274 C CA . THR A 1 176 ? -8.088 -1.430 16.505 1.00 98.00 176 THR A CA 1
ATOM 1275 C C . THR A 1 176 ? -7.727 -0.469 15.377 1.00 98.00 176 THR A C 1
ATOM 1277 O O . THR A 1 176 ? -8.298 0.613 15.272 1.00 98.00 176 THR A O 1
ATOM 1280 N N . CYS A 1 177 ? -6.754 -0.837 14.542 1.00 98.25 177 CYS A N 1
ATOM 1281 C CA . CYS A 1 177 ? -6.323 -0.026 13.412 1.00 98.25 177 CYS A CA 1
ATOM 1282 C C . CYS A 1 177 ? -7.427 0.023 12.353 1.00 98.25 177 CYS A C 1
ATOM 1284 O O . CYS A 1 177 ? -7.813 -1.014 11.815 1.00 98.25 177 CYS A O 1
ATOM 1286 N N . THR A 1 178 ? -7.883 1.218 11.989 1.00 97.75 178 THR A N 1
ATOM 1287 C CA . THR A 1 178 ? -8.970 1.414 11.015 1.00 97.75 178 THR A CA 1
ATOM 1288 C C . THR A 1 178 ? -8.597 1.005 9.591 1.00 97.75 178 THR A C 1
ATOM 1290 O O . THR A 1 178 ? -9.478 0.742 8.781 1.00 97.75 178 THR A O 1
ATOM 1293 N N . ARG A 1 179 ? -7.297 0.930 9.279 1.00 95.88 179 ARG A N 1
ATOM 1294 C CA . ARG A 1 179 ? -6.790 0.588 7.941 1.00 95.88 179 ARG A CA 1
ATOM 1295 C C . ARG A 1 179 ? -6.598 -0.911 7.720 1.00 95.88 179 ARG A C 1
ATOM 1297 O O . ARG A 1 179 ? -6.800 -1.384 6.613 1.00 95.88 179 ARG A O 1
ATOM 1304 N N . CYS A 1 180 ? -6.153 -1.642 8.744 1.00 96.38 180 CYS A N 1
ATOM 1305 C CA . CYS A 1 180 ? -5.728 -3.041 8.596 1.00 96.38 180 CYS A CA 1
ATOM 1306 C C . CYS A 1 180 ? -6.292 -3.999 9.652 1.00 96.38 180 CYS A C 1
ATOM 1308 O O . CYS A 1 180 ? -5.970 -5.181 9.623 1.00 96.38 180 CYS A O 1
ATOM 1310 N N . GLY A 1 181 ? -7.074 -3.514 10.620 1.00 96.75 181 GLY A N 1
ATOM 1311 C CA . GLY A 1 181 ? -7.664 -4.351 11.668 1.00 96.75 181 GLY A CA 1
ATOM 1312 C C . GLY A 1 181 ? -6.688 -4.842 12.742 1.00 96.75 181 GLY A C 1
ATOM 1313 O O . GLY A 1 181 ? -7.110 -5.514 13.677 1.00 96.75 181 GLY A O 1
ATOM 1314 N N . ALA A 1 182 ? -5.397 -4.497 12.662 1.00 97.25 182 ALA A N 1
ATOM 1315 C CA . ALA A 1 182 ? -4.436 -4.840 13.708 1.00 97.25 182 ALA A CA 1
ATOM 1316 C C . ALA A 1 182 ? -4.879 -4.252 15.058 1.00 97.25 182 ALA A C 1
ATOM 1318 O O . ALA A 1 182 ? -5.204 -3.068 15.146 1.00 97.25 182 ALA A O 1
ATOM 1319 N N . GLY A 1 183 ? -4.896 -5.065 16.112 1.00 96.56 183 GLY A N 1
ATOM 1320 C CA . GLY A 1 183 ? -5.248 -4.613 17.455 1.00 96.56 183 GLY A CA 1
ATOM 1321 C C . GLY A 1 183 ? -4.043 -4.053 18.210 1.00 96.56 183 GLY A C 1
ATOM 1322 O O . GLY A 1 183 ? -2.941 -4.583 18.101 1.00 96.56 183 GLY A O 1
ATOM 1323 N N . SER A 1 184 ? -4.253 -3.084 19.100 1.00 96.88 184 SER A N 1
ATOM 1324 C CA . SER A 1 184 ? -3.233 -2.575 20.035 1.00 96.88 184 SER A CA 1
ATOM 1325 C C . SER A 1 184 ? -3.758 -2.542 21.472 1.00 96.88 184 SER A C 1
ATOM 1327 O O . SER A 1 184 ? -4.935 -2.253 21.691 1.00 96.88 184 SER A O 1
ATOM 1329 N N . GLY A 1 185 ? -2.897 -2.885 22.434 1.00 96.12 185 GLY A N 1
ATOM 1330 C CA . GLY A 1 185 ? -3.227 -2.930 23.861 1.00 96.12 185 GLY A CA 1
ATOM 1331 C C . GLY A 1 185 ? -4.345 -3.913 24.235 1.00 96.12 185 GLY A C 1
ATOM 1332 O O . GLY A 1 185 ? -4.661 -4.845 23.493 1.00 96.12 185 GLY A O 1
ATOM 1333 N N . SER A 1 186 ? -4.950 -3.674 25.398 1.00 97.12 186 SER A N 1
ATOM 1334 C CA . SER A 1 186 ? -6.064 -4.451 25.958 1.00 97.12 186 SER A CA 1
ATOM 1335 C C . SER A 1 186 ? -7.330 -3.589 26.070 1.00 97.12 186 SER A C 1
ATOM 1337 O O . SER A 1 186 ? -7.232 -2.359 26.042 1.00 97.12 186 SER A O 1
ATOM 1339 N N . PRO A 1 187 ? -8.526 -4.193 26.213 1.00 97.44 187 PRO A N 1
ATOM 1340 C CA . PRO A 1 187 ? -9.717 -3.455 26.624 1.00 97.44 187 PRO A CA 1
ATOM 1341 C C . PRO A 1 187 ? -9.487 -2.705 27.943 1.00 97.44 187 PRO A C 1
ATOM 1343 O O . PRO A 1 187 ? -8.742 -3.168 28.806 1.00 97.44 187 PRO A O 1
ATOM 1346 N N . LEU A 1 188 ? -10.168 -1.573 28.132 1.00 97.06 188 LEU A N 1
ATOM 1347 C CA . LEU A 1 188 ? -10.039 -0.739 29.337 1.00 97.06 188 LEU A CA 1
ATOM 1348 C C . LEU A 1 188 ? -10.590 -1.409 30.604 1.00 97.06 188 LEU A C 1
ATOM 1350 O O . LEU A 1 188 ? -10.344 -0.931 31.715 1.00 97.06 188 LEU A O 1
ATOM 1354 N N . GLY A 1 189 ? -11.405 -2.451 30.435 1.00 96.62 189 GLY A N 1
ATOM 1355 C CA . GLY A 1 189 ? -12.150 -3.078 31.512 1.00 96.62 189 GLY A CA 1
ATOM 1356 C C . GLY A 1 189 ? -13.237 -2.174 32.100 1.00 96.62 189 GLY A C 1
ATOM 1357 O O . GLY A 1 189 ? -13.388 -0.982 31.781 1.00 96.62 189 GLY A O 1
ATOM 1358 N N . HIS A 1 190 ? -14.024 -2.767 32.990 1.00 97.00 190 HIS A N 1
ATOM 1359 C CA . HIS A 1 190 ? -15.067 -2.061 33.715 1.00 97.00 190 HIS A CA 1
ATOM 1360 C C . HIS A 1 190 ? -14.536 -1.507 35.037 1.00 97.00 190 HIS A C 1
ATOM 1362 O O . HIS A 1 190 ? -13.884 -2.207 35.802 1.00 97.00 190 HIS A O 1
ATOM 1368 N N . ASN A 1 191 ? -14.865 -0.247 35.314 1.00 97.06 191 ASN A N 1
ATOM 1369 C CA . ASN A 1 191 ? -14.706 0.363 36.630 1.00 97.06 191 ASN A CA 1
ATOM 1370 C C . ASN A 1 191 ? -16.103 0.602 37.214 1.00 97.06 191 ASN A C 1
ATOM 1372 O O . ASN A 1 191 ? -16.817 1.471 36.708 1.00 97.06 191 ASN A O 1
ATOM 1376 N N . PHE A 1 192 ? -16.518 -0.212 38.184 1.00 97.50 192 PHE A N 1
ATOM 1377 C CA . PHE A 1 192 ? -17.864 -0.185 38.760 1.00 97.50 192 PHE A CA 1
ATOM 1378 C C . PHE A 1 192 ? -17.919 0.670 40.027 1.00 97.50 192 PHE A C 1
ATOM 1380 O O . PHE A 1 192 ? -17.048 0.575 40.887 1.00 97.50 192 PHE A O 1
ATOM 1387 N N . THR A 1 193 ? -18.980 1.462 40.176 1.00 96.88 193 THR A N 1
ATOM 1388 C CA . THR A 1 193 ? -19.331 2.067 41.465 1.00 96.88 193 THR A CA 1
ATOM 1389 C C . THR A 1 193 ? -19.803 0.998 42.451 1.00 96.88 193 THR A C 1
ATOM 1391 O O . THR A 1 193 ? -20.310 -0.048 42.043 1.00 96.88 193 THR A O 1
ATOM 1394 N N . ALA A 1 194 ? -19.702 1.276 43.752 1.00 94.69 194 ALA A N 1
ATOM 1395 C CA . ALA A 1 194 ? -20.293 0.416 44.773 1.00 94.69 194 ALA A CA 1
ATOM 1396 C C . ALA A 1 194 ? -21.822 0.323 44.606 1.00 94.69 194 ALA A C 1
ATOM 1398 O O . ALA A 1 194 ? -22.477 1.295 44.220 1.00 94.69 194 ALA A O 1
ATOM 1399 N N . ALA A 1 195 ? -22.390 -0.845 44.910 1.00 96.06 195 ALA A N 1
ATOM 1400 C CA . ALA A 1 195 ? -23.836 -1.035 44.948 1.00 96.06 195 ALA A CA 1
ATOM 1401 C C . ALA A 1 195 ? -24.445 -0.307 46.157 1.00 96.06 195 ALA A C 1
ATOM 1403 O O . ALA A 1 195 ? -23.892 -0.335 47.259 1.00 96.06 195 ALA A O 1
ATOM 1404 N N . THR A 1 196 ? -25.615 0.300 45.975 1.00 94.56 196 THR A N 1
ATOM 1405 C CA . THR A 1 196 ? -26.383 0.930 47.058 1.00 94.56 196 THR A CA 1
ATOM 1406 C C . THR A 1 196 ? -27.414 -0.051 47.623 1.00 94.56 196 THR A C 1
ATOM 1408 O O . THR A 1 196 ? -27.490 -1.204 47.201 1.00 94.56 196 THR A O 1
ATOM 1411 N N . CYS A 1 197 ? -28.226 0.385 48.592 1.00 95.81 197 CYS A N 1
ATOM 1412 C CA . CYS A 1 197 ? -29.300 -0.457 49.132 1.00 95.81 197 CYS A CA 1
ATOM 1413 C C . CYS A 1 197 ? -30.362 -0.814 48.079 1.00 95.81 197 CYS A C 1
ATOM 1415 O O . CYS A 1 197 ? -31.006 -1.850 48.202 1.00 95.81 197 CYS A O 1
ATOM 1417 N N . THR A 1 198 ? -30.533 0.030 47.057 1.00 95.00 198 THR A N 1
ATOM 1418 C CA . THR A 1 198 ? -31.611 -0.078 46.062 1.00 95.00 198 THR A CA 1
ATOM 1419 C C . THR A 1 198 ? -31.121 -0.262 44.626 1.00 95.00 198 THR A C 1
ATOM 1421 O O . THR A 1 198 ? -31.918 -0.656 43.781 1.00 95.00 198 THR A O 1
ATOM 1424 N N . SER A 1 199 ? -29.832 -0.045 44.339 1.00 95.06 199 SER A N 1
ATOM 1425 C CA . SER A 1 199 ? -29.277 -0.142 42.982 1.00 95.06 199 SER A CA 1
ATOM 1426 C C . SER A 1 199 ? -27.975 -0.953 42.946 1.00 95.06 199 SER A C 1
ATOM 1428 O O . SER A 1 199 ? -27.157 -0.827 43.862 1.00 95.06 199 SER A O 1
ATOM 1430 N N . PRO A 1 200 ? -27.737 -1.757 41.892 1.00 97.12 200 PRO A N 1
ATOM 1431 C CA . PRO A 1 200 ? -26.460 -2.439 41.688 1.00 97.12 200 PRO A CA 1
ATOM 1432 C C . PRO A 1 200 ? -25.331 -1.449 41.367 1.00 97.12 200 PRO A C 1
ATOM 1434 O O . PRO A 1 200 ? -25.567 -0.278 41.056 1.00 97.12 200 PRO A O 1
ATOM 1437 N N . GLY A 1 201 ? -24.090 -1.936 41.406 1.00 96.50 201 GLY A N 1
ATOM 1438 C CA . GLY A 1 201 ? -22.937 -1.161 40.955 1.00 96.50 201 GLY A CA 1
ATOM 1439 C C . GLY A 1 201 ? -23.001 -0.900 39.451 1.00 96.50 201 GLY A C 1
ATOM 1440 O O . GLY A 1 201 ? -23.428 -1.769 38.685 1.00 96.50 201 GLY A O 1
ATOM 1441 N N . ARG A 1 202 ? -22.575 0.285 39.001 1.00 97.19 202 ARG A N 1
ATOM 1442 C CA . ARG A 1 202 ? -22.631 0.679 37.585 1.00 97.19 202 ARG A CA 1
ATOM 1443 C C . ARG A 1 202 ? -21.258 1.084 37.076 1.00 97.19 202 ARG A C 1
ATOM 1445 O O . ARG A 1 202 ? -20.519 1.792 37.753 1.00 97.19 202 ARG A O 1
ATOM 1452 N N . CYS A 1 203 ? -20.906 0.640 35.872 1.00 97.75 203 CYS A N 1
ATOM 1453 C CA . CYS A 1 203 ? -19.648 1.016 35.258 1.00 97.75 203 CYS A CA 1
ATOM 1454 C C . CYS A 1 203 ? -19.663 2.506 34.917 1.00 97.75 203 CYS A C 1
ATOM 1456 O O . CYS A 1 203 ? -20.528 2.960 34.169 1.00 97.75 203 CYS A O 1
ATOM 1458 N N . THR A 1 204 ? -18.678 3.251 35.408 1.00 97.12 204 THR A N 1
ATOM 1459 C CA . THR A 1 204 ? -18.583 4.705 35.207 1.00 97.12 204 THR A CA 1
ATOM 1460 C C . THR A 1 204 ? -18.334 5.101 33.751 1.00 97.12 204 THR A C 1
ATOM 1462 O O . THR A 1 204 ? -18.632 6.226 33.370 1.00 97.12 204 THR A O 1
ATOM 1465 N N . ARG A 1 205 ? -17.823 4.179 32.924 1.00 95.25 205 ARG A N 1
ATOM 1466 C CA . ARG A 1 205 ? -17.483 4.431 31.513 1.00 95.25 205 ARG A CA 1
ATOM 1467 C C . ARG A 1 205 ? -18.617 4.110 30.541 1.00 95.25 205 ARG A C 1
ATOM 1469 O O . ARG A 1 205 ? -18.901 4.902 29.656 1.00 95.25 205 ARG A O 1
ATOM 1476 N N . CYS A 1 206 ? -19.239 2.938 30.677 1.00 95.75 206 CYS A N 1
ATOM 1477 C CA . CYS A 1 206 ? -20.232 2.434 29.714 1.00 95.75 206 CYS A CA 1
ATOM 1478 C C . CYS A 1 206 ? -21.622 2.209 30.316 1.00 95.75 206 CYS A C 1
ATOM 1480 O O . CYS A 1 206 ? -22.550 1.835 29.606 1.00 95.75 206 CYS A O 1
ATOM 1482 N N . GLY A 1 207 ? -21.782 2.385 31.628 1.00 95.38 207 GLY A N 1
ATOM 1483 C CA . GLY A 1 207 ? -23.083 2.278 32.272 1.00 95.38 207 GLY A CA 1
ATOM 1484 C C . GLY A 1 207 ? -23.633 0.861 32.458 1.00 95.38 207 GLY A C 1
ATOM 1485 O O . GLY A 1 207 ? -24.736 0.724 32.983 1.00 95.38 207 GLY A O 1
ATOM 1486 N N . THR A 1 208 ? -22.898 -0.183 32.068 1.00 96.62 208 THR A N 1
ATOM 1487 C CA . THR A 1 208 ? -23.261 -1.578 32.377 1.00 96.62 208 THR A CA 1
ATOM 1488 C C . THR A 1 208 ? -23.296 -1.804 33.886 1.00 96.62 208 THR A C 1
ATOM 1490 O O . THR A 1 208 ? -22.451 -1.278 34.611 1.00 96.62 208 THR A O 1
ATOM 1493 N N . THR A 1 209 ? -24.262 -2.580 34.367 1.00 96.62 209 THR A N 1
ATOM 1494 C CA . THR A 1 209 ? -24.407 -2.934 35.783 1.00 96.62 209 THR A CA 1
ATOM 1495 C C . THR A 1 209 ? -23.654 -4.214 36.131 1.00 96.62 209 THR A C 1
ATOM 1497 O O . THR A 1 209 ? -23.517 -5.102 35.294 1.00 96.62 209 THR A O 1
ATOM 1500 N N . SER A 1 210 ? -23.197 -4.321 37.377 1.00 94.62 210 SER A N 1
ATOM 1501 C CA . SER A 1 210 ? -22.591 -5.533 37.933 1.00 94.62 210 SER A CA 1
ATOM 1502 C C . SER A 1 210 ? -23.245 -5.891 39.264 1.00 94.62 210 SER A C 1
ATOM 1504 O O . SER A 1 210 ? -23.436 -5.026 40.124 1.00 94.62 210 SER A O 1
ATOM 1506 N N . GLY A 1 211 ? -23.582 -7.173 39.422 1.00 92.81 211 GLY A N 1
ATOM 1507 C CA . GLY A 1 211 ? -24.216 -7.712 40.623 1.00 92.81 211 GLY A CA 1
ATOM 1508 C C . GLY A 1 211 ? -25.633 -7.186 40.865 1.00 92.81 211 GLY A C 1
ATOM 1509 O O . GLY A 1 211 ? -26.350 -6.817 39.936 1.00 92.81 211 GLY A O 1
ATOM 1510 N N . TYR A 1 212 ? -26.024 -7.159 42.138 1.00 94.06 212 TYR A N 1
ATOM 1511 C CA . TYR A 1 212 ? -27.348 -6.747 42.606 1.00 94.06 212 TYR A CA 1
ATOM 1512 C C . TYR A 1 212 ? -27.235 -5.592 43.606 1.00 94.06 212 TYR A C 1
ATOM 1514 O O . TYR A 1 212 ? -26.145 -5.265 44.079 1.00 94.06 212 TYR A O 1
ATOM 1522 N N . ALA A 1 213 ? -28.367 -4.964 43.934 1.00 93.88 213 ALA A N 1
ATOM 1523 C CA . ALA A 1 213 ? -28.423 -4.027 45.049 1.00 93.88 213 ALA A CA 1
ATOM 1524 C C . ALA A 1 213 ? -27.993 -4.727 46.349 1.00 93.88 213 ALA A C 1
ATOM 1526 O O . ALA A 1 213 ? -28.331 -5.888 46.577 1.00 93.88 213 ALA A O 1
ATOM 1527 N N . SER A 1 214 ? -27.288 -4.011 47.225 1.00 93.12 214 SER A N 1
ATOM 1528 C CA . SER A 1 214 ? -26.801 -4.556 48.503 1.00 93.12 214 SER A CA 1
ATOM 1529 C C . SER A 1 214 ? -27.928 -4.935 49.472 1.00 93.12 214 SER A C 1
ATOM 1531 O O . SER A 1 214 ? -27.666 -5.571 50.493 1.00 93.12 214 SER A O 1
ATOM 1533 N N . GLY A 1 215 ? -29.161 -4.503 49.191 1.00 92.44 215 GLY A N 1
ATOM 1534 C CA . GLY A 1 215 ? -30.310 -4.678 50.066 1.00 92.44 215 GLY A CA 1
ATOM 1535 C C . GLY A 1 215 ? -30.229 -3.830 51.335 1.00 92.44 215 GLY A C 1
ATOM 1536 O O . GLY A 1 215 ? -29.245 -3.133 51.610 1.00 92.44 215 GLY A O 1
ATOM 1537 N N . HIS A 1 216 ? -31.301 -3.883 52.119 1.00 94.06 216 HIS A N 1
ATOM 1538 C CA . HIS A 1 216 ? -31.392 -3.175 53.388 1.00 94.06 216 HIS A CA 1
ATOM 1539 C C . HIS A 1 216 ? -31.013 -4.091 54.551 1.00 94.06 216 HIS A C 1
ATOM 1541 O O . HIS A 1 216 ? -31.582 -5.164 54.733 1.00 94.06 216 HIS A O 1
ATOM 1547 N N . THR A 1 217 ? -30.092 -3.625 55.390 1.00 95.50 217 THR A N 1
ATOM 1548 C CA . THR A 1 217 ? -29.848 -4.204 56.716 1.00 95.50 217 THR A CA 1
ATOM 1549 C C . THR A 1 217 ? -30.524 -3.311 57.743 1.00 95.50 217 THR A C 1
ATOM 1551 O O . THR A 1 217 ? -30.157 -2.142 57.854 1.00 95.50 217 THR A O 1
ATOM 1554 N N . TYR A 1 218 ? -31.531 -3.818 58.453 1.00 95.56 218 TYR A N 1
ATOM 1555 C CA . TYR A 1 218 ? -32.333 -3.026 59.385 1.00 95.56 218 TYR A CA 1
ATOM 1556 C C . TYR A 1 218 ? -31.910 -3.238 60.837 1.00 95.56 218 TYR A C 1
ATOM 1558 O O . TYR A 1 218 ? -31.731 -4.370 61.276 1.00 95.56 218 TYR A O 1
ATOM 1566 N N . LYS A 1 219 ? -31.833 -2.145 61.598 1.00 95.25 219 LYS A N 1
ATOM 1567 C CA . LYS A 1 219 ? -31.913 -2.183 63.059 1.00 95.25 219 LYS A CA 1
ATOM 1568 C C . LYS A 1 219 ? -33.363 -2.451 63.463 1.00 95.25 219 LYS A C 1
ATOM 1570 O O . LYS A 1 219 ? -34.283 -1.946 62.817 1.00 95.25 219 LYS A O 1
ATOM 1575 N N . ASP A 1 220 ? -33.563 -3.237 64.514 1.00 94.19 220 ASP A N 1
ATOM 1576 C CA . ASP A 1 220 ? -34.901 -3.577 64.993 1.00 94.19 220 ASP A CA 1
ATOM 1577 C C . ASP A 1 220 ? -35.670 -2.362 65.517 1.00 94.19 220 ASP A C 1
ATOM 1579 O O . ASP A 1 220 ? -35.093 -1.380 65.992 1.00 94.19 220 ASP A O 1
ATOM 1583 N N . ALA A 1 221 ? -36.995 -2.448 65.407 1.00 94.94 221 ALA A N 1
ATOM 1584 C CA . ALA A 1 221 ? -37.909 -1.427 65.886 1.00 94.94 221 ALA A CA 1
ATOM 1585 C C . ALA A 1 221 ? -37.883 -1.360 67.418 1.00 94.94 221 ALA A C 1
ATOM 1587 O O . ALA A 1 221 ? -37.667 -2.357 68.108 1.00 94.94 221 ALA A O 1
ATOM 1588 N N . THR A 1 222 ? -38.154 -0.178 67.958 1.00 92.94 222 THR A N 1
ATOM 1589 C CA . THR A 1 222 ? -38.347 0.052 69.393 1.00 92.94 222 THR A CA 1
ATOM 1590 C C . THR A 1 222 ? -39.814 0.378 69.669 1.00 92.94 222 THR A C 1
ATOM 1592 O O . THR A 1 222 ? -40.636 0.445 68.754 1.00 92.94 222 THR A O 1
ATOM 1595 N N . CYS A 1 223 ? -40.173 0.618 70.934 1.00 92.62 223 CYS A N 1
ATOM 1596 C CA . CYS A 1 223 ? -41.527 1.056 71.290 1.00 92.62 223 CYS A CA 1
ATOM 1597 C C . CYS A 1 223 ? -41.944 2.352 70.577 1.00 92.62 223 CYS A C 1
ATOM 1599 O O . CYS A 1 223 ? -43.132 2.565 70.359 1.00 92.62 223 CYS A O 1
ATOM 1601 N N . THR A 1 224 ? -40.981 3.205 70.209 1.00 92.69 224 THR A N 1
ATOM 1602 C CA . THR A 1 224 ? -41.232 4.552 69.671 1.00 92.69 224 THR A CA 1
ATOM 1603 C C . THR A 1 224 ? -40.673 4.780 68.267 1.00 92.69 224 THR A C 1
ATOM 1605 O O . THR A 1 224 ? -40.904 5.841 67.698 1.00 92.69 224 THR A O 1
ATOM 1608 N N . SER A 1 225 ? -39.930 3.833 67.690 1.00 92.88 225 SER A N 1
ATOM 1609 C CA . SER A 1 225 ? -39.315 3.993 66.365 1.00 92.88 225 SER A CA 1
ATOM 1610 C C . SER A 1 225 ? -39.439 2.712 65.535 1.00 92.88 225 SER A C 1
ATOM 1612 O O . SER A 1 225 ? -39.315 1.625 66.100 1.00 92.88 225 SER A O 1
ATOM 1614 N N . PRO A 1 226 ? -39.684 2.808 64.216 1.00 96.06 226 PRO A N 1
ATOM 1615 C CA . PRO A 1 226 ? -39.759 1.646 63.328 1.00 96.06 226 PRO A CA 1
ATOM 1616 C C . PRO A 1 226 ? -38.379 1.009 63.100 1.00 96.06 226 PRO A C 1
ATOM 1618 O O . PRO A 1 226 ? -37.365 1.485 63.617 1.00 96.06 226 PRO A O 1
ATOM 1621 N N . ARG A 1 227 ? -38.329 -0.071 62.306 1.00 95.69 227 ARG A N 1
ATOM 1622 C CA . ARG A 1 227 ? -37.052 -0.642 61.860 1.00 95.69 227 ARG A CA 1
ATOM 1623 C C . ARG A 1 227 ? -36.374 0.344 60.915 1.00 95.69 227 ARG A C 1
ATOM 1625 O O . ARG A 1 227 ? -37.022 0.809 59.982 1.00 95.69 227 ARG A O 1
ATOM 1632 N N . THR A 1 228 ? -35.082 0.604 61.096 1.00 95.19 228 THR A N 1
ATOM 1633 C CA . THR A 1 228 ? -34.345 1.601 60.296 1.00 95.19 228 THR A CA 1
ATOM 1634 C C . THR A 1 228 ? -33.117 0.977 59.654 1.00 95.19 228 THR A C 1
ATOM 1636 O O . THR A 1 228 ? -32.318 0.330 60.333 1.00 95.19 228 THR A O 1
ATOM 1639 N N . CYS A 1 229 ? -32.952 1.157 58.344 1.00 96.19 229 CYS A N 1
ATOM 1640 C CA . CYS A 1 229 ? -31.806 0.635 57.618 1.00 96.19 229 CYS A CA 1
ATOM 1641 C C . CYS A 1 229 ? -30.526 1.324 58.094 1.00 96.19 229 CYS A C 1
ATOM 1643 O O . CYS A 1 229 ? -30.412 2.546 58.035 1.00 96.19 229 CYS A O 1
ATOM 1645 N N . THR A 1 230 ? -29.540 0.538 58.514 1.00 94.75 230 THR A N 1
ATOM 1646 C CA . THR A 1 230 ? -28.278 1.042 59.067 1.00 94.75 230 THR A CA 1
ATOM 1647 C C . THR A 1 230 ? -27.401 1.741 58.030 1.00 94.75 230 THR A C 1
ATOM 1649 O O . THR A 1 230 ? -26.548 2.536 58.404 1.00 94.75 230 THR A O 1
ATOM 1652 N N . LYS A 1 231 ? -27.613 1.469 56.735 1.00 92.75 231 LYS A N 1
ATOM 1653 C CA . LYS A 1 231 ? -26.819 2.035 55.634 1.00 92.75 231 LYS A CA 1
ATOM 1654 C C . LYS A 1 231 ? -27.420 3.304 55.025 1.00 92.75 231 LYS A C 1
ATOM 1656 O O . LYS A 1 231 ? -26.670 4.196 54.656 1.00 92.75 231 LYS A O 1
ATOM 1661 N N . CYS A 1 232 ? -28.745 3.380 54.873 1.00 92.88 232 CYS A N 1
ATOM 1662 C CA . CYS A 1 232 ? -29.402 4.495 54.170 1.00 92.88 232 CYS A CA 1
ATOM 1663 C C . CYS A 1 232 ? -30.541 5.168 54.945 1.00 92.88 232 CYS A C 1
ATOM 1665 O O . CYS A 1 232 ? -31.163 6.084 54.419 1.00 92.88 232 CYS A O 1
ATOM 1667 N N . GLY A 1 233 ? -30.862 4.708 56.157 1.00 92.50 233 GLY A N 1
ATOM 1668 C CA . GLY A 1 233 ? -31.902 5.315 56.990 1.00 92.50 233 GLY A CA 1
ATOM 1669 C C . GLY A 1 233 ? -33.347 5.011 56.578 1.00 92.50 233 GLY A C 1
ATOM 1670 O O . GLY A 1 233 ? -34.258 5.422 57.289 1.00 92.50 233 GLY A O 1
ATOM 1671 N N . ASN A 1 234 ? -33.585 4.272 55.486 1.00 94.56 234 ASN A N 1
ATOM 1672 C CA . ASN A 1 234 ? -34.945 3.871 55.105 1.00 94.56 234 ASN A CA 1
ATOM 1673 C C . ASN A 1 234 ? -35.629 3.103 56.237 1.00 94.56 234 ASN A C 1
ATOM 1675 O O . ASN A 1 234 ? -35.021 2.220 56.843 1.00 94.56 234 ASN A O 1
ATOM 1679 N N . MET A 1 235 ? -36.900 3.405 56.484 1.00 94.94 235 MET A N 1
ATOM 1680 C CA . MET A 1 235 ? -37.683 2.777 57.545 1.00 94.94 235 MET A CA 1
ATOM 1681 C C . MET A 1 235 ? -38.603 1.686 56.992 1.00 94.94 235 MET A C 1
ATOM 1683 O O . MET A 1 235 ? -39.066 1.774 55.856 1.00 94.94 235 MET A O 1
ATOM 1687 N N . GLN A 1 236 ? -38.871 0.658 57.796 1.00 94.69 236 GLN A N 1
ATOM 1688 C CA . GLN A 1 236 ? -39.794 -0.425 57.456 1.00 94.69 236 GLN A CA 1
ATOM 1689 C C . GLN A 1 236 ? -40.743 -0.715 58.627 1.00 94.69 236 GLN A C 1
ATOM 1691 O O . GLN A 1 236 ? -40.303 -0.966 59.752 1.00 94.69 236 GLN A O 1
ATOM 1696 N N . GLY A 1 237 ? -42.049 -0.720 58.341 1.00 93.19 237 GLY A N 1
ATOM 1697 C CA . GLY A 1 237 ? -43.104 -0.920 59.339 1.00 93.19 237 GLY A CA 1
ATOM 1698 C C . GLY A 1 237 ? -43.287 0.277 60.282 1.00 93.19 237 GLY A C 1
ATOM 1699 O O . GLY A 1 237 ? -42.768 1.363 60.034 1.00 93.19 237 GLY A O 1
ATOM 1700 N N . GLY A 1 238 ? -44.049 0.073 61.360 1.00 93.19 238 GLY A N 1
ATOM 1701 C CA . GLY A 1 238 ? -44.257 1.060 62.425 1.00 93.19 238 GLY A CA 1
ATOM 1702 C C . GLY A 1 238 ? -43.468 0.738 63.704 1.00 93.19 238 GLY A C 1
ATOM 1703 O O . GLY A 1 238 ? -42.858 -0.331 63.801 1.00 93.19 238 GLY A O 1
ATOM 1704 N N . PRO A 1 239 ? -43.474 1.642 64.702 1.00 93.25 239 PRO A N 1
ATOM 1705 C CA . PRO A 1 239 ? -43.003 1.338 66.049 1.00 93.25 239 PRO A CA 1
ATOM 1706 C C . PRO A 1 239 ? -43.728 0.129 66.639 1.00 93.25 239 PRO A C 1
ATOM 1708 O O . PRO A 1 239 ? -44.896 -0.118 66.342 1.00 93.25 239 PRO A O 1
ATOM 1711 N N . LEU A 1 240 ? -43.062 -0.581 67.546 1.00 92.38 240 LEU A N 1
ATOM 1712 C CA . LEU A 1 240 ? -43.653 -1.733 68.228 1.00 92.38 240 LEU A CA 1
ATOM 1713 C C . LEU A 1 240 ? -44.813 -1.359 69.167 1.00 92.38 240 LEU A C 1
ATOM 1715 O O . LEU A 1 240 ? -45.553 -2.244 69.594 1.00 92.38 240 LEU A O 1
ATOM 1719 N N . GLY A 1 241 ? -44.946 -0.075 69.510 1.00 88.75 241 GLY A N 1
ATOM 1720 C CA . GLY A 1 241 ? -45.899 0.411 70.498 1.00 88.75 241 GLY A CA 1
ATOM 1721 C C . GLY A 1 241 ? -45.522 0.011 71.924 1.00 88.75 241 GLY A C 1
ATOM 1722 O O . GLY A 1 241 ? -44.498 -0.634 72.177 1.00 88.75 241 GLY A O 1
ATOM 1723 N N . HIS A 1 242 ? -46.352 0.421 72.881 1.00 89.75 242 HIS A N 1
ATOM 1724 C CA . HIS A 1 242 ? -46.187 0.044 74.277 1.00 89.75 242 HIS A CA 1
ATOM 1725 C C . HIS A 1 242 ? -47.178 -1.052 74.662 1.00 89.75 242 HIS A C 1
ATOM 1727 O O . HIS A 1 242 ? -48.374 -0.945 74.412 1.00 89.75 242 HIS A O 1
ATOM 1733 N N . SER A 1 243 ? -46.672 -2.099 75.307 1.00 89.31 243 SER A N 1
ATOM 1734 C CA . SER A 1 243 ? -47.477 -3.230 75.761 1.00 89.31 243 SER A CA 1
ATOM 1735 C C . SER A 1 243 ? -47.416 -3.332 77.289 1.00 89.31 243 SER A C 1
ATOM 1737 O O . SER A 1 243 ? -46.304 -3.313 77.829 1.00 89.31 243 SER A O 1
ATOM 1739 N N . PRO A 1 244 ? -48.555 -3.445 77.998 1.00 84.56 244 PRO A N 1
ATOM 1740 C CA . PRO A 1 244 ? -48.575 -3.496 79.459 1.00 84.56 244 PRO A CA 1
ATOM 1741 C C . PRO A 1 244 ? -47.811 -4.692 80.028 1.00 84.56 244 PRO A C 1
ATOM 1743 O O . PRO A 1 244 ? -48.070 -5.829 79.647 1.00 84.56 244 PRO A O 1
ATOM 1746 N N . GLY A 1 245 ? -46.876 -4.431 80.942 1.00 80.44 245 GLY A N 1
ATOM 1747 C CA . GLY A 1 245 ? -46.231 -5.440 81.781 1.00 80.44 245 GLY A CA 1
ATOM 1748 C C . GLY A 1 245 ? -47.020 -5.730 83.063 1.00 80.44 245 GLY A C 1
ATOM 1749 O O . GLY A 1 245 ? -47.990 -5.039 83.382 1.00 80.44 245 GLY A O 1
ATOM 1750 N N . ALA A 1 246 ? -46.591 -6.751 83.808 1.00 76.06 246 ALA A N 1
ATOM 1751 C CA . ALA A 1 246 ? -47.152 -7.080 85.118 1.00 76.06 246 ALA A CA 1
ATOM 1752 C C . ALA A 1 246 ? -46.701 -6.055 86.183 1.00 76.06 246 ALA A C 1
ATOM 1754 O O . ALA A 1 246 ? -45.513 -5.751 86.274 1.00 76.06 246 ALA A O 1
ATOM 1755 N N . GLY A 1 247 ? -47.644 -5.522 86.973 1.00 73.38 247 GLY A N 1
ATOM 1756 C CA . GLY A 1 247 ? -47.386 -4.583 88.079 1.00 73.38 247 GLY A CA 1
ATOM 1757 C C . GLY A 1 247 ? -48.279 -3.330 88.093 1.00 73.38 247 GLY A C 1
ATOM 1758 O O . GLY A 1 247 ? -48.846 -2.940 87.070 1.00 73.38 247 GLY A O 1
ATOM 1759 N N . THR A 1 248 ? -48.397 -2.697 89.269 1.00 77.56 248 THR A N 1
ATOM 1760 C CA . THR A 1 248 ? -49.079 -1.408 89.499 1.00 77.56 248 THR A CA 1
ATOM 1761 C C . THR A 1 248 ? -48.099 -0.396 90.099 1.00 77.56 248 THR A C 1
ATOM 1763 O O . THR A 1 248 ? -47.553 -0.672 91.168 1.00 77.56 248 THR A O 1
ATOM 1766 N N . PRO A 1 249 ? -47.879 0.773 89.472 1.00 79.56 249 PRO A N 1
ATOM 1767 C CA . PRO A 1 249 ? -48.433 1.235 88.188 1.00 79.56 249 PRO A CA 1
ATOM 1768 C C . PRO A 1 249 ? -47.951 0.420 86.973 1.00 79.56 249 PRO A C 1
ATOM 1770 O O . PRO A 1 249 ? -46.848 -0.132 86.972 1.00 79.56 249 PRO A O 1
ATOM 1773 N N . ARG A 1 250 ? -48.779 0.371 85.918 1.00 84.75 250 ARG A N 1
ATOM 1774 C CA . ARG A 1 250 ? -48.464 -0.350 84.676 1.00 84.75 250 ARG A CA 1
ATOM 1775 C C . ARG A 1 250 ? -47.298 0.316 83.942 1.00 84.75 250 ARG A C 1
ATOM 1777 O O . ARG A 1 250 ? -47.284 1.524 83.723 1.00 84.75 250 ARG A O 1
ATOM 1784 N N . ARG A 1 251 ? -46.323 -0.491 83.523 1.00 88.88 251 ARG A N 1
ATOM 1785 C CA . ARG A 1 251 ? -45.173 -0.065 82.708 1.00 88.88 251 ARG A CA 1
ATOM 1786 C C . ARG A 1 251 ? -45.053 -0.933 81.466 1.00 88.88 251 ARG A C 1
ATOM 1788 O O . ARG A 1 251 ? -45.424 -2.103 81.493 1.00 88.88 251 ARG A O 1
ATOM 1795 N N . CYS A 1 252 ? -44.506 -0.386 80.385 1.00 89.62 252 CYS A N 1
ATOM 1796 C CA . CYS A 1 252 ? -44.225 -1.148 79.174 1.00 89.62 252 CYS A CA 1
ATOM 1797 C C . CYS A 1 252 ? -43.119 -2.180 79.426 1.00 89.62 252 CYS A C 1
ATOM 1799 O O . CYS A 1 252 ? -42.005 -1.797 79.785 1.00 89.62 252 CYS A O 1
ATOM 1801 N N . TYR A 1 253 ? -43.374 -3.466 79.172 1.00 88.25 253 TYR A N 1
ATOM 1802 C CA . TYR A 1 253 ? -42.387 -4.521 79.457 1.00 88.25 253 TYR A CA 1
ATOM 1803 C C . TYR A 1 253 ? -41.128 -4.456 78.568 1.00 88.25 253 TYR A C 1
ATOM 1805 O O . TYR A 1 253 ? -40.103 -5.031 78.913 1.00 88.25 253 TYR A O 1
ATOM 1813 N N . ARG A 1 254 ? -41.184 -3.747 77.430 1.00 87.69 254 ARG A N 1
ATOM 1814 C CA . ARG A 1 254 ? -40.064 -3.611 76.477 1.00 87.69 254 ARG A CA 1
ATOM 1815 C C . ARG A 1 254 ? -39.148 -2.417 76.761 1.00 87.69 254 ARG A C 1
ATOM 1817 O O . ARG A 1 254 ? -37.990 -2.442 76.366 1.00 87.69 254 ARG A O 1
ATOM 1824 N N . CYS A 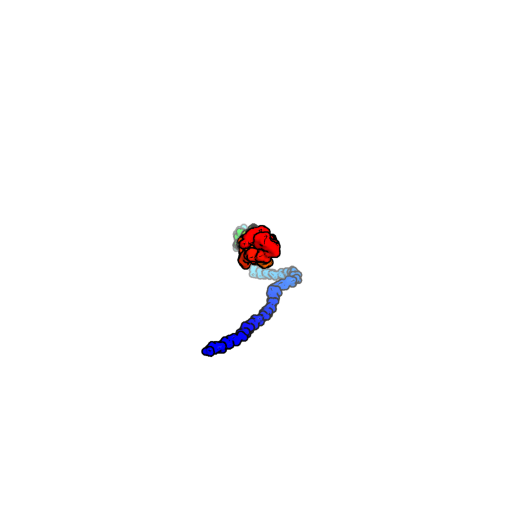1 255 ? -39.654 -1.352 77.394 1.00 88.81 255 CYS A N 1
ATOM 1825 C CA . CYS A 1 255 ? -38.886 -0.111 77.596 1.00 88.81 255 CYS A CA 1
ATOM 1826 C C . CYS A 1 255 ? -39.057 0.554 78.972 1.00 88.81 255 CYS A C 1
ATOM 1828 O O . CYS A 1 255 ? -38.514 1.634 79.187 1.00 88.81 255 CYS A O 1
ATOM 1830 N N . GLY A 1 256 ? -39.861 -0.012 79.877 1.00 85.75 256 GLY A N 1
ATOM 1831 C CA . GLY A 1 256 ? -40.013 0.444 81.266 1.00 85.75 256 GLY A CA 1
ATOM 1832 C C . GLY A 1 256 ? -40.767 1.765 81.492 1.00 85.75 256 GLY A C 1
ATOM 1833 O O . GLY A 1 256 ? -40.981 2.149 82.646 1.00 85.75 256 GLY A O 1
ATOM 1834 N N . LYS A 1 257 ? -41.194 2.463 80.428 1.00 87.00 257 LYS A N 1
ATOM 1835 C CA . LYS A 1 257 ? -41.996 3.701 80.522 1.00 87.00 257 LYS A CA 1
ATOM 1836 C C . LYS A 1 257 ? -43.407 3.410 81.051 1.00 87.00 257 LYS A C 1
ATOM 1838 O O . LYS A 1 257 ? -43.948 2.346 80.755 1.00 87.00 257 LYS A O 1
ATOM 1843 N N . TYR A 1 258 ? -43.978 4.338 81.823 1.00 84.19 258 TYR A N 1
ATOM 1844 C CA . TYR A 1 258 ? -45.353 4.245 82.333 1.00 84.19 258 T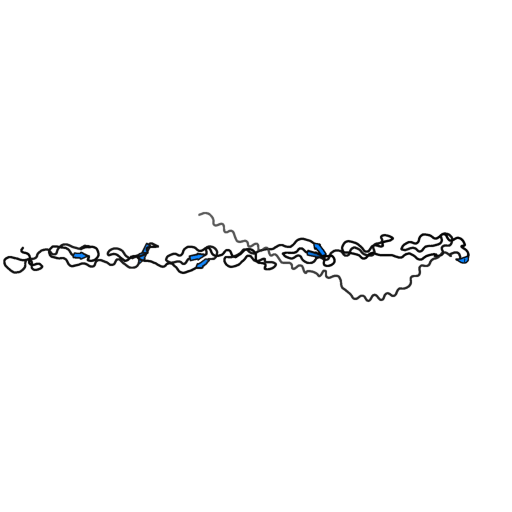YR A CA 1
ATOM 1845 C C . TYR A 1 258 ? -46.385 4.307 81.203 1.00 84.19 258 TYR A C 1
ATOM 1847 O O . TYR A 1 258 ? -46.118 4.925 80.170 1.00 84.19 258 TYR A O 1
ATOM 1855 N N . LEU A 1 259 ? -47.516 3.631 81.415 1.00 79.88 259 LEU A N 1
ATOM 1856 C CA . LEU A 1 259 ? -48.636 3.516 80.480 1.00 79.88 259 LEU A CA 1
ATOM 1857 C C . LEU A 1 259 ? -49.887 4.207 81.002 1.00 79.88 259 LEU A C 1
ATOM 1859 O O . LEU A 1 259 ? -50.134 4.078 82.222 1.00 79.88 259 LEU A O 1
#